Protein AF-A0AAE0SRL9-F1 (afdb_monomer)

Mean predicted aligned error: 12.97 Å

Structure (mmCIF, N/CA/C/O backbone):
data_AF-A0AAE0SRL9-F1
#
_entry.id   AF-A0AAE0SRL9-F1
#
loop_
_atom_site.group_PDB
_atom_site.id
_atom_site.type_symbol
_atom_site.label_atom_id
_atom_site.label_alt_id
_atom_site.label_comp_id
_atom_site.label_asym_id
_atom_site.label_entity_id
_atom_site.label_seq_id
_atom_site.pdbx_PDB_ins_code
_atom_site.Cartn_x
_atom_site.Cartn_y
_atom_site.Cartn_z
_atom_site.occupancy
_atom_site.B_iso_or_equiv
_atom_site.auth_seq_id
_atom_site.auth_comp_id
_atom_site.auth_asym_id
_atom_site.auth_atom_id
_atom_site.pdbx_PDB_model_num
ATOM 1 N N . MET A 1 1 ? 22.068 13.680 -29.296 1.00 63.91 1 MET A N 1
ATOM 2 C CA . MET A 1 1 ? 21.101 14.557 -29.984 1.00 63.91 1 MET A CA 1
ATOM 3 C C . MET A 1 1 ? 19.740 13.889 -30.129 1.00 63.91 1 MET A C 1
ATOM 5 O O . MET A 1 1 ? 18.911 14.171 -29.287 1.00 63.91 1 MET A O 1
ATOM 9 N N . ALA A 1 2 ? 19.499 12.943 -31.051 1.00 69.69 2 ALA A N 1
ATOM 10 C CA . ALA A 1 2 ? 18.163 12.321 -31.194 1.00 69.69 2 ALA A CA 1
ATOM 11 C C . ALA A 1 2 ? 17.616 11.704 -29.886 1.00 69.69 2 ALA A C 1
ATOM 13 O O . ALA A 1 2 ? 16.483 11.972 -29.501 1.00 69.69 2 ALA A O 1
ATOM 14 N N . LEU A 1 3 ? 18.459 10.968 -29.152 1.00 68.00 3 LEU A N 1
ATOM 15 C CA . LEU A 1 3 ? 18.113 10.369 -27.857 1.00 68.00 3 LEU A CA 1
ATOM 16 C C . LEU A 1 3 ? 17.973 11.397 -26.712 1.00 68.00 3 LEU A C 1
ATOM 18 O O . LEU A 1 3 ? 17.247 11.160 -25.754 1.00 68.00 3 LEU A O 1
ATOM 22 N N . GLU A 1 4 ? 18.662 12.538 -26.799 1.00 68.19 4 GLU A N 1
ATOM 23 C CA . GLU A 1 4 ? 18.555 13.641 -25.822 1.00 68.19 4 GLU A CA 1
ATOM 24 C C . GLU A 1 4 ? 17.291 14.480 -26.069 1.00 68.19 4 GLU A C 1
ATOM 26 O O . GLU A 1 4 ? 16.750 15.078 -25.148 1.00 68.19 4 GLU A O 1
ATOM 31 N N . GLU A 1 5 ? 16.804 14.484 -27.310 1.00 74.25 5 GLU A N 1
ATOM 32 C CA . GLU A 1 5 ? 15.577 15.151 -27.748 1.00 74.25 5 GLU A CA 1
ATOM 33 C C . GLU A 1 5 ? 14.356 14.211 -27.746 1.00 74.25 5 GLU A C 1
ATOM 35 O O . GLU A 1 5 ? 13.300 14.582 -28.252 1.00 74.25 5 GLU A O 1
ATOM 40 N N . ASN A 1 6 ? 14.487 12.993 -27.201 1.00 70.81 6 ASN A N 1
ATOM 41 C CA . ASN A 1 6 ? 13.431 11.970 -27.143 1.00 70.81 6 ASN A CA 1
ATOM 42 C C . ASN A 1 6 ? 12.820 11.598 -28.512 1.00 70.81 6 ASN A C 1
ATOM 44 O O . ASN A 1 6 ? 11.657 11.204 -28.601 1.00 70.81 6 ASN A O 1
ATOM 48 N N . LYS A 1 7 ? 13.598 11.700 -29.594 1.00 79.81 7 LYS A N 1
ATOM 49 C CA . LYS A 1 7 ? 13.179 11.338 -30.957 1.00 79.81 7 LYS A CA 1
ATOM 50 C C . LYS A 1 7 ? 13.365 9.838 -31.204 1.00 79.81 7 LYS A C 1
ATOM 52 O O . LYS A 1 7 ? 14.226 9.442 -31.987 1.00 79.81 7 LYS A O 1
ATOM 57 N N . TYR A 1 8 ? 12.578 9.007 -30.517 1.00 78.06 8 TYR A N 1
ATOM 58 C CA . TYR A 1 8 ? 12.742 7.544 -30.537 1.00 78.06 8 TYR A CA 1
ATOM 59 C C . TYR A 1 8 ? 12.572 6.925 -31.928 1.00 78.06 8 TYR A C 1
ATOM 61 O O . TYR A 1 8 ? 13.343 6.049 -32.278 1.00 78.06 8 TYR A O 1
ATOM 69 N N . GLU A 1 9 ? 11.686 7.457 -32.769 1.00 81.69 9 GLU A N 1
ATOM 70 C CA . GLU A 1 9 ? 11.513 7.000 -34.161 1.00 81.69 9 GLU A CA 1
ATOM 71 C C . GLU A 1 9 ? 12.799 7.163 -34.989 1.00 81.69 9 GLU A C 1
ATOM 73 O O . GLU A 1 9 ? 13.172 6.305 -35.786 1.00 81.69 9 GLU A O 1
ATOM 78 N N . VAL A 1 10 ? 13.525 8.263 -34.767 1.00 81.75 10 VAL A N 1
ATOM 79 C CA . VAL A 1 10 ? 14.828 8.500 -35.403 1.00 81.75 10 VAL A CA 1
ATOM 80 C C . VAL A 1 10 ? 15.876 7.556 -34.818 1.00 81.75 10 VAL A C 1
ATOM 82 O O . VAL A 1 10 ? 16.735 7.058 -35.539 1.00 81.75 10 VAL A O 1
ATOM 85 N N . CYS A 1 11 ? 15.810 7.288 -33.513 1.00 77.25 11 CYS A N 1
ATOM 86 C CA . CYS A 1 11 ? 16.673 6.307 -32.870 1.00 77.25 11 CYS A CA 1
ATOM 87 C C . CYS A 1 11 ? 16.430 4.883 -33.397 1.00 77.25 11 CYS A C 1
ATOM 89 O O . CYS A 1 11 ? 17.405 4.156 -33.560 1.00 77.25 11 CYS A O 1
ATOM 91 N N . ASP A 1 12 ? 15.187 4.499 -33.688 1.00 78.12 12 ASP A N 1
ATOM 92 C CA . ASP A 1 12 ? 14.836 3.183 -34.232 1.00 78.12 12 ASP A CA 1
ATOM 93 C C . ASP A 1 12 ? 15.463 2.997 -35.617 1.00 78.12 12 ASP A C 1
ATOM 95 O O . ASP A 1 12 ? 16.131 1.993 -35.863 1.00 78.12 12 ASP A O 1
ATOM 99 N N . LEU A 1 13 ? 15.331 4.005 -36.488 1.00 81.94 13 LEU A N 1
ATOM 100 C CA . LEU A 1 13 ? 15.967 4.013 -37.808 1.00 81.94 13 LEU A CA 1
ATOM 101 C C . LEU A 1 13 ? 17.492 3.884 -37.700 1.00 81.94 13 LEU A C 1
ATOM 103 O O . LEU A 1 13 ? 18.099 3.079 -38.396 1.00 81.94 13 LEU A O 1
ATOM 107 N N . LEU A 1 14 ? 18.121 4.627 -36.786 1.00 80.56 14 LEU A N 1
ATOM 108 C CA . LEU A 1 14 ? 19.568 4.541 -36.573 1.00 80.56 14 LEU A CA 1
ATOM 109 C C . LEU A 1 14 ? 19.999 3.141 -36.102 1.00 80.56 14 LEU A C 1
ATOM 111 O O . LEU A 1 14 ? 21.001 2.618 -36.583 1.00 80.56 14 LEU A O 1
ATOM 115 N N . VAL A 1 15 ? 19.247 2.515 -35.192 1.00 78.88 15 VAL A N 1
ATOM 116 C CA . VAL A 1 15 ? 19.540 1.152 -34.715 1.00 78.88 15 VAL A CA 1
ATOM 117 C C . VAL A 1 15 ? 19.386 0.123 -35.837 1.00 78.88 15 VAL A C 1
ATOM 119 O O . VAL A 1 15 ? 20.216 -0.779 -35.937 1.00 78.88 15 VAL A O 1
ATOM 122 N N . GLN A 1 16 ? 18.375 0.263 -36.701 1.00 81.06 16 GLN A N 1
ATOM 123 C CA . GLN A 1 16 ? 18.181 -0.604 -37.873 1.00 81.06 16 GLN A CA 1
ATOM 124 C C . GLN A 1 16 ? 19.352 -0.524 -38.859 1.00 81.06 16 GLN A C 1
ATOM 126 O O . GLN A 1 16 ? 19.765 -1.544 -39.403 1.00 81.06 16 GLN A O 1
ATOM 131 N N . GLU A 1 17 ? 19.946 0.660 -39.008 1.00 85.94 17 GLU A N 1
ATOM 132 C CA . GLU A 1 17 ? 21.166 0.890 -39.794 1.00 85.94 17 GLU A CA 1
ATOM 133 C C . GLU A 1 17 ? 22.455 0.431 -39.071 1.00 85.94 17 GLU A C 1
ATOM 135 O O . GLU A 1 17 ? 23.569 0.676 -39.535 1.00 85.94 17 GLU A O 1
ATOM 140 N N . GLY A 1 18 ? 22.336 -0.236 -37.916 1.00 76.38 18 GLY A N 1
ATOM 141 C CA . GLY A 1 18 ? 23.462 -0.784 -37.155 1.00 76.38 18 GLY A CA 1
ATOM 142 C C . GLY A 1 18 ? 24.196 0.230 -36.271 1.00 76.38 18 GLY A C 1
ATOM 143 O O . GLY A 1 18 ? 25.287 -0.061 -35.775 1.00 76.38 18 GLY A O 1
ATOM 144 N N . VAL A 1 19 ? 23.629 1.420 -36.046 1.00 75.88 19 VAL A N 1
ATOM 145 C CA . VAL A 1 19 ? 24.233 2.439 -35.178 1.00 75.88 19 VAL A CA 1
ATOM 146 C C . VAL A 1 19 ? 24.087 2.043 -33.709 1.00 75.88 19 VAL A C 1
ATOM 148 O O . VAL A 1 19 ? 22.984 1.863 -33.192 1.00 75.88 19 VAL A O 1
ATOM 151 N N . VAL A 1 20 ? 25.213 1.990 -32.993 1.00 73.31 20 VAL A N 1
ATOM 152 C CA . VAL A 1 20 ? 25.225 1.800 -31.537 1.00 73.31 20 VAL A CA 1
ATOM 153 C C . VAL A 1 20 ? 24.890 3.121 -30.849 1.00 73.31 20 VAL A C 1
ATOM 155 O O . VAL A 1 20 ? 25.669 4.077 -30.874 1.00 73.31 20 VAL A O 1
ATOM 158 N N . LEU A 1 21 ? 23.727 3.175 -30.205 1.00 68.94 21 LEU A N 1
ATOM 159 C CA . LEU A 1 21 ? 23.309 4.335 -29.427 1.00 68.94 21 LEU A CA 1
ATOM 160 C C . LEU A 1 21 ? 23.987 4.344 -28.052 1.00 68.94 21 LEU A C 1
ATOM 162 O O . LEU A 1 21 ? 24.058 3.329 -27.364 1.00 68.94 21 LEU A O 1
ATOM 166 N N . THR A 1 22 ? 24.462 5.515 -27.632 1.00 69.06 22 THR A N 1
ATOM 167 C CA . THR A 1 22 ? 25.044 5.747 -26.302 1.00 69.06 22 THR A CA 1
ATOM 168 C C . THR A 1 22 ? 24.595 7.107 -25.770 1.00 69.06 22 THR A C 1
ATOM 170 O O . THR A 1 22 ? 24.249 8.007 -26.539 1.00 69.06 22 THR A O 1
ATOM 173 N N . MET A 1 23 ? 24.599 7.272 -24.448 1.00 64.44 23 MET A N 1
ATOM 174 C CA . MET A 1 23 ? 24.468 8.579 -23.802 1.00 64.44 23 MET A CA 1
ATOM 175 C C . MET A 1 23 ? 25.822 9.027 -23.259 1.00 64.44 23 MET A C 1
ATOM 177 O O . MET A 1 23 ? 26.637 8.197 -22.860 1.00 64.44 23 MET A O 1
ATOM 181 N N . LYS A 1 24 ? 26.045 10.345 -23.171 1.00 56.91 24 LYS A N 1
ATOM 182 C CA . LYS A 1 24 ? 27.153 10.926 -22.395 1.00 56.91 24 LYS A CA 1
ATOM 183 C C . LYS A 1 24 ? 26.891 10.755 -20.889 1.00 56.91 24 LYS A C 1
ATOM 185 O O . LYS A 1 24 ? 26.675 11.720 -20.169 1.00 56.91 24 LYS A O 1
ATOM 190 N N . HIS A 1 25 ? 26.875 9.518 -20.413 1.00 53.47 25 HIS A N 1
ATOM 191 C CA . HIS A 1 25 ? 27.097 9.188 -19.010 1.00 53.47 25 HIS A CA 1
ATOM 192 C C . HIS A 1 25 ? 28.573 8.765 -18.875 1.00 53.47 25 HIS A C 1
ATOM 194 O O . HIS A 1 25 ? 29.132 8.249 -19.847 1.00 53.47 25 HIS A O 1
ATOM 200 N N . PRO A 1 26 ? 29.252 8.957 -17.726 1.00 46.59 26 PRO A N 1
ATOM 201 C CA . PRO A 1 26 ? 30.619 8.455 -17.530 1.00 46.59 26 PRO A CA 1
ATOM 202 C C . PRO A 1 26 ? 30.775 6.951 -17.832 1.00 46.59 26 PRO A C 1
ATOM 204 O O . PRO A 1 26 ? 31.867 6.496 -18.170 1.00 46.59 26 PRO A O 1
ATOM 207 N N . CYS A 1 27 ? 29.678 6.191 -17.799 1.00 43.31 27 CYS A N 1
ATOM 208 C CA . CYS A 1 27 ? 29.607 4.820 -18.292 1.00 43.31 27 CYS A CA 1
ATOM 209 C C . CYS A 1 27 ? 29.294 4.830 -19.801 1.00 43.31 27 CYS A C 1
ATOM 211 O O . CYS A 1 27 ? 28.170 5.126 -20.199 1.00 43.31 27 CYS A O 1
ATOM 213 N N . LYS A 1 28 ? 30.274 4.483 -20.650 1.00 54.12 28 LYS A N 1
ATOM 214 C CA . LYS A 1 28 ? 30.139 4.415 -22.126 1.00 54.12 28 LYS A CA 1
ATOM 215 C C . LYS A 1 28 ? 29.092 3.399 -22.626 1.00 54.12 28 LYS A C 1
ATOM 217 O O . LYS A 1 28 ? 28.775 3.382 -23.810 1.00 54.12 28 LYS A O 1
ATOM 222 N N . THR A 1 29 ? 28.552 2.579 -21.729 1.00 61.56 29 THR A N 1
ATOM 223 C CA . THR A 1 29 ? 27.505 1.581 -21.962 1.00 61.56 29 THR A CA 1
ATOM 224 C C . THR A 1 29 ? 26.559 1.592 -20.769 1.00 61.56 29 THR A C 1
ATOM 226 O O . THR A 1 29 ? 27.014 1.439 -19.637 1.00 61.56 29 THR A O 1
ATOM 229 N N . VAL A 1 30 ? 25.263 1.779 -21.025 1.00 65.88 30 VAL A N 1
ATOM 230 C CA . VAL A 1 30 ? 24.208 1.642 -20.014 1.00 65.88 30 VAL A CA 1
ATOM 231 C C . VAL A 1 30 ? 23.849 0.166 -19.914 1.00 65.88 30 VAL A C 1
ATOM 233 O O . VAL A 1 30 ? 23.434 -0.432 -20.904 1.00 65.88 30 VAL A O 1
ATOM 236 N N . THR A 1 31 ? 24.026 -0.421 -18.736 1.00 67.19 31 THR A N 1
ATOM 237 C CA . THR A 1 31 ? 23.671 -1.814 -18.456 1.00 67.19 31 THR A CA 1
ATOM 238 C C . THR A 1 31 ? 22.562 -1.894 -17.416 1.00 67.19 31 THR A C 1
ATOM 240 O O . THR A 1 31 ? 22.249 -0.919 -16.729 1.00 67.19 31 THR A O 1
ATOM 243 N N . MET A 1 32 ? 21.984 -3.083 -17.245 1.00 63.22 32 MET A N 1
ATOM 244 C CA . MET A 1 32 ? 20.961 -3.310 -16.223 1.00 63.22 32 MET A CA 1
ATOM 245 C C . MET A 1 32 ? 21.399 -2.971 -14.799 1.00 63.22 32 MET A C 1
ATOM 247 O O . MET A 1 32 ? 20.572 -2.566 -13.988 1.00 63.22 32 MET A O 1
ATOM 251 N N . LYS A 1 33 ? 22.695 -3.094 -14.498 1.00 67.06 33 LYS A N 1
ATOM 252 C CA . LYS A 1 33 ? 23.262 -2.756 -13.185 1.00 67.06 33 LYS A CA 1
ATOM 253 C C . LYS A 1 33 ? 23.260 -1.252 -12.912 1.00 67.06 33 LYS A C 1
ATOM 255 O O . LYS A 1 33 ? 23.282 -0.842 -11.758 1.00 67.06 33 LYS A O 1
ATOM 260 N N . ASP A 1 34 ? 23.215 -0.437 -13.963 1.00 71.19 34 ASP A N 1
ATOM 261 C CA . ASP A 1 34 ? 23.219 1.021 -13.854 1.00 71.19 34 ASP A CA 1
ATOM 262 C C . ASP A 1 34 ? 21.804 1.580 -13.661 1.00 71.19 34 ASP A C 1
ATOM 264 O O . ASP A 1 34 ? 21.639 2.683 -13.139 1.00 71.19 34 ASP A O 1
ATOM 268 N N . LEU A 1 35 ? 20.770 0.816 -14.039 1.00 68.00 35 LEU A N 1
ATOM 269 C CA . LEU A 1 35 ? 19.370 1.242 -13.992 1.00 68.00 35 LEU A CA 1
ATOM 270 C C . LEU A 1 35 ? 18.955 1.813 -12.620 1.00 68.00 35 LEU A C 1
ATOM 272 O O . LEU A 1 35 ? 18.369 2.896 -12.613 1.00 68.00 35 LEU A O 1
ATOM 276 N N . PRO A 1 36 ? 19.317 1.205 -11.468 1.00 65.06 36 PRO A N 1
ATOM 277 C CA . PRO A 1 36 ? 18.999 1.754 -10.149 1.00 65.06 36 PRO A CA 1
ATOM 278 C C . PRO A 1 36 ? 19.647 3.120 -9.846 1.00 65.06 36 PRO A C 1
ATOM 280 O O . PRO A 1 36 ? 19.190 3.833 -8.955 1.00 65.06 36 PRO A O 1
ATOM 283 N N . TYR A 1 37 ? 20.709 3.505 -10.556 1.00 68.19 37 TYR A N 1
ATOM 284 C CA . TYR A 1 37 ? 21.374 4.805 -10.403 1.00 68.19 37 TYR A CA 1
ATOM 285 C C . TYR A 1 37 ? 20.822 5.842 -11.387 1.00 68.19 37 TYR A C 1
ATOM 287 O O . TYR A 1 37 ? 20.636 7.007 -11.029 1.00 68.19 37 TYR A O 1
ATOM 295 N N . LEU A 1 38 ? 20.489 5.413 -12.606 1.00 66.12 38 LEU A N 1
ATOM 296 C CA . LEU A 1 38 ? 19.989 6.273 -13.687 1.00 66.12 38 LEU A CA 1
ATOM 297 C C . LEU A 1 38 ? 18.599 6.849 -13.384 1.00 66.12 38 LEU A C 1
ATOM 299 O O . LEU A 1 38 ? 18.280 7.975 -13.760 1.00 66.12 38 LEU A O 1
ATOM 303 N N . ILE A 1 39 ? 17.792 6.113 -12.624 1.00 67.19 39 ILE A N 1
ATOM 304 C CA . ILE A 1 39 ? 16.458 6.530 -12.172 1.00 67.19 39 ILE A CA 1
ATOM 305 C C . ILE A 1 39 ? 16.447 7.724 -11.200 1.00 67.19 39 ILE A C 1
ATOM 307 O O . ILE A 1 39 ? 15.397 8.327 -10.946 1.00 67.19 39 ILE A O 1
ATOM 311 N N . SER A 1 40 ? 17.611 8.121 -10.679 1.00 64.75 40 SER A N 1
ATOM 312 C CA . SER A 1 40 ? 17.754 9.372 -9.928 1.00 64.75 40 SER A CA 1
ATOM 313 C C . SER A 1 40 ? 17.624 10.620 -10.821 1.00 64.75 40 SER A C 1
ATOM 315 O O . SER A 1 40 ? 17.286 11.687 -10.307 1.00 64.75 40 SER A O 1
ATOM 317 N N . GLY A 1 41 ? 17.752 10.481 -12.148 1.00 67.62 41 GLY A N 1
ATOM 318 C CA . GLY A 1 41 ? 17.614 11.559 -13.137 1.00 67.62 41 GLY A CA 1
ATOM 319 C C . GLY A 1 41 ? 16.173 12.001 -13.450 1.00 67.62 41 GLY A C 1
ATOM 320 O O . GLY A 1 41 ? 15.207 11.568 -12.815 1.00 67.62 41 GLY A O 1
ATOM 321 N N . SER A 1 42 ? 16.018 12.901 -14.428 1.00 72.69 42 SER A N 1
ATOM 322 C CA . SER A 1 42 ? 14.706 13.340 -14.936 1.00 72.69 42 SER A CA 1
ATOM 323 C C . SER A 1 42 ? 13.966 12.201 -15.651 1.00 72.69 42 SER A C 1
ATOM 325 O O . SER A 1 42 ? 14.589 11.250 -16.117 1.00 72.69 42 SER A O 1
ATOM 327 N N . LEU A 1 43 ? 12.636 12.289 -15.779 1.00 70.38 43 LEU A N 1
ATOM 328 C CA . LEU A 1 43 ? 11.837 11.272 -16.482 1.00 70.38 43 LEU A CA 1
ATOM 329 C C . LEU A 1 43 ? 12.356 11.012 -17.907 1.00 70.38 43 LEU A C 1
ATOM 331 O O . LEU A 1 43 ? 12.449 9.860 -18.321 1.00 70.38 43 LEU A O 1
ATOM 335 N N . ASP A 1 44 ? 12.741 12.063 -18.627 1.00 72.62 44 ASP A N 1
ATOM 336 C CA . ASP A 1 44 ? 13.280 11.950 -19.986 1.00 72.62 44 ASP A CA 1
ATOM 337 C C . ASP A 1 44 ? 14.629 11.226 -20.007 1.00 72.62 44 ASP A C 1
ATOM 339 O O . ASP A 1 44 ? 14.853 10.345 -20.833 1.00 72.62 44 ASP A O 1
ATOM 343 N N . TYR A 1 45 ? 15.483 11.494 -19.017 1.00 74.75 45 TYR A N 1
ATOM 344 C CA . TYR A 1 45 ? 16.730 10.759 -18.834 1.00 74.75 45 TYR A CA 1
ATOM 345 C C . TYR A 1 45 ? 16.483 9.260 -18.600 1.00 74.75 45 TYR A C 1
ATOM 347 O O . TYR A 1 45 ? 17.183 8.410 -19.160 1.00 74.75 45 TYR A O 1
ATOM 355 N N . VAL A 1 46 ? 15.455 8.918 -17.815 1.00 73.19 46 VAL A N 1
ATOM 356 C CA . VAL A 1 46 ? 15.091 7.516 -17.587 1.00 73.19 46 VAL A CA 1
ATOM 357 C C . VAL A 1 46 ? 14.517 6.873 -18.843 1.00 73.19 46 VAL A C 1
ATOM 359 O O . VAL A 1 46 ? 14.913 5.756 -19.163 1.00 73.19 46 VAL A O 1
ATOM 362 N N . LYS A 1 47 ? 13.650 7.560 -19.595 1.00 75.38 47 LYS A N 1
ATOM 363 C CA . LYS A 1 47 ? 13.128 7.040 -20.870 1.00 75.38 47 LYS A CA 1
ATOM 364 C C . LYS A 1 4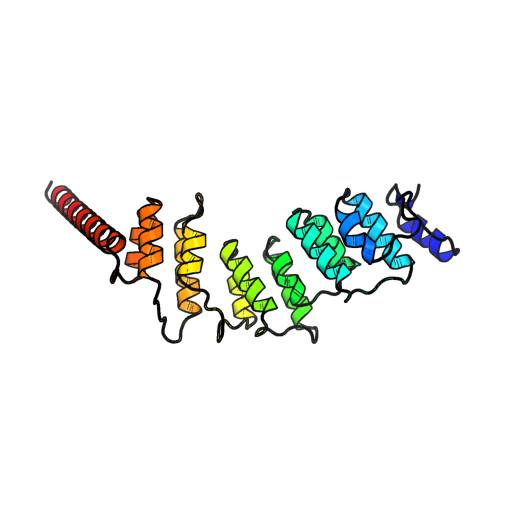7 ? 14.248 6.724 -21.8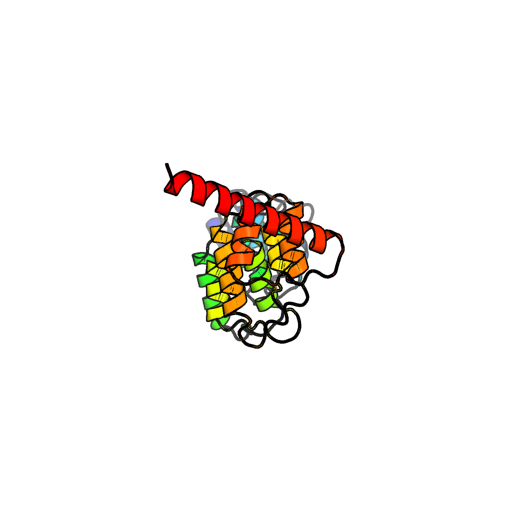51 1.00 75.38 47 LYS A C 1
ATOM 366 O O . LYS A 1 47 ? 14.265 5.634 -22.417 1.00 75.38 47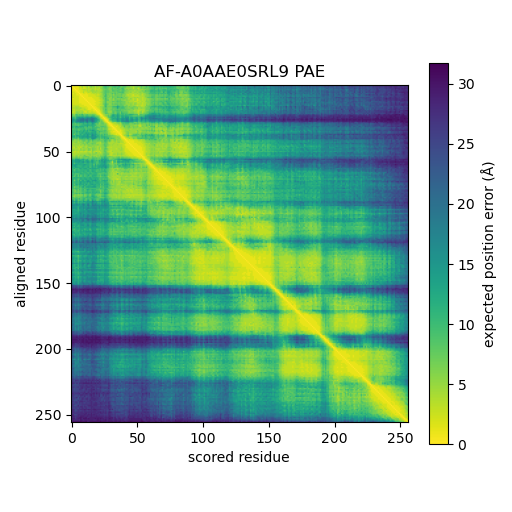 LYS A O 1
ATOM 371 N N . SER A 1 48 ? 15.214 7.623 -21.992 1.00 75.38 48 SER A N 1
ATOM 372 C CA . SER A 1 48 ? 16.370 7.408 -22.861 1.00 75.38 48 SER A CA 1
ATOM 373 C C . SER A 1 48 ? 17.261 6.260 -22.379 1.00 75.38 48 SER A C 1
ATOM 375 O O . SER A 1 48 ? 17.704 5.448 -23.187 1.00 75.38 48 SER A O 1
ATOM 377 N N . SER A 1 49 ? 17.449 6.116 -21.065 1.00 75.31 49 SER A N 1
ATOM 378 C CA . SER A 1 49 ? 18.186 4.987 -20.476 1.00 75.31 49 SER A CA 1
ATOM 379 C C . SER A 1 49 ? 17.480 3.644 -20.700 1.00 75.31 49 SER A C 1
ATOM 381 O O . SER A 1 49 ? 18.108 2.660 -21.083 1.00 75.31 49 SER A O 1
ATOM 383 N N . VAL A 1 50 ? 16.160 3.606 -20.507 1.00 73.88 50 VAL A N 1
ATOM 384 C CA . VAL A 1 50 ? 15.309 2.435 -20.761 1.00 73.88 50 VAL A CA 1
ATOM 385 C C . VAL A 1 50 ? 15.344 2.038 -22.234 1.00 73.88 50 VAL A C 1
ATOM 387 O O . VAL A 1 50 ? 15.476 0.858 -22.557 1.00 73.88 50 VAL A O 1
ATOM 390 N N . TYR A 1 51 ? 15.262 3.021 -23.128 1.00 75.75 51 TYR A N 1
ATOM 391 C CA . TYR A 1 51 ? 15.343 2.802 -24.565 1.00 75.75 51 TYR A CA 1
ATOM 392 C C . TYR A 1 51 ? 16.686 2.163 -24.959 1.00 75.75 51 TYR A C 1
ATOM 394 O O . TYR A 1 51 ? 16.709 1.156 -25.663 1.00 75.75 51 TYR A O 1
ATOM 402 N N . LEU A 1 52 ? 17.805 2.666 -24.424 1.00 75.19 52 LEU A N 1
ATOM 403 C CA . LEU A 1 52 ? 19.128 2.076 -24.656 1.00 75.19 52 LEU A CA 1
ATOM 404 C C . LEU A 1 52 ? 19.231 0.619 -24.188 1.00 75.19 52 LEU A C 1
ATOM 406 O O . LEU A 1 52 ? 19.805 -0.212 -24.894 1.00 75.19 52 LEU A O 1
ATOM 410 N N . LEU A 1 53 ? 18.662 0.292 -23.023 1.00 73.38 53 LEU A N 1
ATOM 411 C CA . LEU A 1 53 ? 18.669 -1.079 -22.508 1.00 73.38 53 LEU A CA 1
ATOM 412 C C . LEU A 1 53 ? 17.969 -2.041 -23.467 1.00 73.38 53 LEU A C 1
ATOM 414 O O . LEU A 1 53 ? 18.524 -3.101 -23.760 1.00 73.38 53 LEU A O 1
ATOM 418 N N . LYS A 1 54 ? 16.817 -1.640 -24.020 1.00 73.69 54 LYS A N 1
ATOM 419 C CA . LYS A 1 54 ? 16.083 -2.434 -25.015 1.00 73.69 54 LYS A CA 1
ATOM 420 C C . LYS A 1 54 ? 16.902 -2.701 -26.273 1.00 73.69 54 LYS A C 1
ATOM 422 O O . LYS A 1 54 ? 16.924 -3.831 -26.746 1.00 73.69 54 LYS A O 1
ATOM 427 N N . CYS A 1 55 ? 17.594 -1.688 -26.793 1.00 72.06 55 CYS A N 1
ATOM 428 C CA . CYS A 1 55 ? 18.389 -1.826 -28.015 1.00 72.06 55 CYS A CA 1
ATOM 429 C C . CYS A 1 55 ? 19.660 -2.671 -27.823 1.00 72.06 55 CYS A C 1
ATOM 431 O O . CYS A 1 55 ? 20.209 -3.185 -28.792 1.00 72.06 55 CYS A O 1
ATOM 433 N N . SER A 1 56 ? 20.157 -2.803 -26.590 1.00 70.31 56 SER A N 1
ATOM 434 C CA . SER A 1 56 ? 21.476 -3.391 -26.313 1.00 70.31 56 SER A CA 1
ATOM 435 C C . SER A 1 56 ? 21.504 -4.916 -26.127 1.00 70.31 56 SER A C 1
ATOM 437 O O . SER A 1 56 ? 22.581 -5.458 -25.890 1.00 70.31 56 SER A O 1
ATOM 439 N N . ASN A 1 57 ? 20.361 -5.619 -26.162 1.00 63.22 57 ASN A N 1
ATOM 440 C CA . ASN A 1 57 ? 20.228 -7.049 -25.808 1.00 63.22 57 ASN A CA 1
ATOM 441 C C . ASN A 1 57 ? 20.796 -7.448 -24.423 1.00 63.22 57 ASN A C 1
ATOM 443 O O . ASN A 1 57 ? 20.796 -8.624 -24.073 1.00 63.22 57 ASN A O 1
ATOM 447 N N . SER A 1 58 ? 21.238 -6.492 -23.597 1.00 63.59 58 SER A N 1
ATOM 448 C CA . SER A 1 58 ? 21.728 -6.714 -22.225 1.00 63.59 58 SER A CA 1
ATOM 449 C C . SER A 1 58 ? 20.595 -6.758 -21.186 1.00 63.59 58 SER A C 1
ATOM 451 O O . SER A 1 58 ? 20.812 -6.639 -19.978 1.00 63.59 58 SER A O 1
ATOM 453 N N . TRP A 1 59 ? 19.366 -6.899 -21.681 1.00 63.28 59 TRP A N 1
ATOM 454 C CA . TRP A 1 59 ? 18.122 -6.789 -20.945 1.00 63.28 59 TRP A CA 1
ATOM 455 C C . TRP A 1 59 ? 17.704 -8.137 -20.346 1.00 63.28 59 TRP A C 1
ATOM 457 O O . TRP A 1 59 ? 17.378 -9.070 -21.078 1.00 63.28 59 TRP A O 1
ATOM 467 N N . ASP A 1 60 ? 17.653 -8.215 -19.012 1.00 69.00 60 ASP A N 1
ATOM 468 C CA . ASP A 1 60 ? 16.980 -9.303 -18.295 1.00 69.00 60 ASP A CA 1
ATOM 469 C C . ASP A 1 60 ? 15.840 -8.744 -17.419 1.00 69.00 60 ASP A C 1
ATOM 471 O O . ASP A 1 60 ? 16.101 -8.184 -16.342 1.00 69.00 60 ASP A O 1
ATOM 475 N N . PRO A 1 61 ? 14.572 -8.928 -17.838 1.00 60.91 61 PRO A N 1
ATOM 476 C CA . PRO A 1 61 ? 13.398 -8.415 -17.141 1.00 60.91 61 PRO A CA 1
ATOM 477 C C . PRO A 1 61 ? 13.113 -9.053 -15.793 1.00 60.91 61 PRO A C 1
ATOM 479 O O . PRO A 1 61 ? 12.266 -8.540 -15.057 1.00 60.91 61 PRO A O 1
ATOM 482 N N . LYS A 1 62 ? 13.771 -10.169 -15.480 1.00 65.19 62 LYS A N 1
ATOM 483 C CA . LYS A 1 62 ? 13.588 -10.900 -14.227 1.00 65.19 62 LYS A CA 1
ATOM 484 C C . LYS A 1 62 ? 14.720 -10.650 -13.233 1.00 65.19 62 LYS A C 1
ATOM 486 O O . LYS A 1 62 ? 14.582 -11.062 -12.082 1.00 65.19 62 LYS A O 1
ATOM 491 N N . SER A 1 63 ? 15.778 -9.951 -13.649 1.00 70.12 63 SER A N 1
ATOM 492 C CA . SER A 1 63 ? 16.950 -9.683 -12.815 1.00 70.12 63 SER A CA 1
ATOM 493 C C . SER A 1 63 ? 16.622 -8.889 -11.546 1.00 70.12 63 SER A C 1
ATOM 495 O O . SER A 1 63 ? 15.717 -8.048 -11.516 1.00 70.12 63 SER A O 1
ATOM 497 N N . ASP A 1 64 ? 17.408 -9.120 -10.495 1.00 70.00 64 ASP A N 1
ATOM 498 C CA . ASP A 1 64 ? 17.274 -8.404 -9.221 1.00 70.00 64 ASP A CA 1
ATOM 499 C C . ASP A 1 64 ? 17.524 -6.897 -9.378 1.00 70.00 64 ASP A C 1
ATOM 501 O O . ASP A 1 64 ? 16.839 -6.096 -8.748 1.00 70.00 64 ASP A O 1
ATOM 505 N N . ASN A 1 65 ? 18.383 -6.491 -10.322 1.00 71.75 65 ASN A N 1
ATOM 506 C CA . ASN A 1 65 ? 18.617 -5.078 -10.650 1.00 71.75 65 ASN A CA 1
ATOM 507 C C . ASN A 1 65 ? 17.344 -4.370 -11.141 1.00 71.75 65 ASN A C 1
ATOM 509 O O . ASN A 1 65 ? 17.135 -3.192 -10.860 1.00 71.75 65 ASN A O 1
ATOM 513 N N . ALA A 1 66 ? 16.478 -5.081 -11.873 1.00 67.75 66 ALA A N 1
ATOM 514 C CA . ALA A 1 66 ? 15.195 -4.542 -12.313 1.00 67.75 66 ALA A CA 1
ATOM 515 C C . ALA A 1 66 ? 14.267 -4.284 -11.110 1.00 67.75 66 ALA A C 1
ATOM 517 O O . ALA A 1 66 ? 13.556 -3.283 -11.073 1.00 67.75 66 ALA A O 1
ATOM 518 N N . SER A 1 67 ? 14.313 -5.164 -10.105 1.00 70.75 67 SER A N 1
ATOM 519 C CA . SER A 1 67 ? 13.515 -5.033 -8.876 1.00 70.75 67 SER A CA 1
ATOM 520 C C . SER A 1 67 ? 14.036 -3.904 -7.989 1.00 70.75 67 SER A C 1
ATOM 522 O O . SER A 1 67 ? 13.255 -3.066 -7.549 1.00 70.75 67 SER A O 1
ATOM 524 N N . GLU A 1 68 ? 15.358 -3.826 -7.808 1.00 76.81 68 GLU A N 1
ATOM 525 C CA . GLU A 1 68 ? 16.024 -2.751 -7.066 1.00 76.81 68 GLU A CA 1
ATOM 526 C C . GLU A 1 68 ? 15.761 -1.382 -7.704 1.00 76.81 68 GLU A C 1
ATOM 528 O O . GLU A 1 68 ? 15.526 -0.393 -7.007 1.00 76.81 68 GLU A O 1
ATOM 533 N N . ALA A 1 69 ? 15.760 -1.315 -9.040 1.00 73.50 69 ALA A N 1
ATOM 534 C CA . ALA A 1 69 ? 15.381 -0.102 -9.742 1.00 73.50 69 ALA A CA 1
ATOM 535 C C . ALA A 1 69 ? 13.948 0.299 -9.371 1.00 73.50 69 ALA A C 1
ATOM 537 O O . ALA A 1 69 ? 13.746 1.415 -8.903 1.00 73.50 69 ALA A O 1
ATOM 538 N N . LEU A 1 70 ? 12.969 -0.606 -9.499 1.00 74.56 70 LEU A N 1
ATOM 539 C CA . LEU A 1 70 ? 11.577 -0.317 -9.138 1.00 74.56 70 LEU A CA 1
ATOM 540 C C . LEU A 1 70 ? 11.439 0.188 -7.691 1.00 74.56 70 LEU A C 1
ATOM 542 O O . LEU A 1 70 ? 10.756 1.184 -7.458 1.00 74.56 70 LEU A O 1
ATOM 546 N N . GLU A 1 71 ? 12.123 -0.455 -6.744 1.00 74.25 71 GLU A N 1
ATOM 547 C CA . GLU A 1 71 ? 12.134 -0.064 -5.333 1.00 74.25 71 GLU A CA 1
ATOM 548 C C . GLU A 1 71 ? 12.697 1.346 -5.128 1.00 74.25 71 GLU A C 1
ATOM 550 O O . GLU A 1 71 ? 12.074 2.178 -4.472 1.00 74.25 71 GLU A O 1
ATOM 555 N N . LYS A 1 72 ? 13.845 1.668 -5.730 1.00 74.44 72 LYS A N 1
ATOM 556 C CA . LYS A 1 72 ? 14.437 3.008 -5.612 1.00 74.44 72 LYS A CA 1
ATOM 557 C C . LYS A 1 72 ? 13.545 4.091 -6.214 1.00 74.44 72 LYS A C 1
ATOM 559 O O . LYS A 1 72 ? 13.427 5.171 -5.633 1.00 74.44 72 LYS A O 1
ATOM 564 N N . VAL A 1 73 ? 12.899 3.822 -7.351 1.00 74.00 73 VAL A N 1
ATOM 565 C CA . VAL A 1 73 ? 11.954 4.771 -7.964 1.00 74.00 73 VAL A CA 1
ATOM 566 C C . VAL A 1 73 ? 10.732 4.979 -7.074 1.00 74.00 73 VAL A C 1
ATOM 568 O O . VAL A 1 73 ? 10.269 6.113 -6.917 1.00 74.00 73 VAL A O 1
ATOM 571 N N . TYR A 1 74 ? 10.249 3.900 -6.461 1.00 70.25 74 TYR A N 1
ATOM 572 C CA . TYR A 1 74 ? 9.154 3.931 -5.503 1.00 70.25 74 TYR A CA 1
ATOM 573 C C . TYR A 1 74 ? 9.503 4.756 -4.260 1.00 70.25 74 TYR A C 1
ATOM 575 O O . TYR A 1 74 ? 8.770 5.684 -3.923 1.00 70.25 74 TYR A O 1
ATOM 583 N N . CYS A 1 75 ? 10.654 4.499 -3.631 1.00 71.25 75 CYS A N 1
ATOM 584 C CA . CYS A 1 75 ? 11.140 5.259 -2.475 1.00 71.25 75 CYS A CA 1
ATOM 585 C C . CYS A 1 75 ? 11.339 6.748 -2.800 1.00 71.25 75 CYS A C 1
ATOM 587 O O . CYS A 1 75 ? 11.091 7.611 -1.960 1.00 71.25 75 CYS A O 1
ATOM 589 N N . ALA A 1 76 ? 11.727 7.061 -4.039 1.00 70.81 76 ALA A N 1
ATOM 590 C CA . ALA A 1 76 ? 11.841 8.427 -4.543 1.00 70.81 76 ALA A CA 1
ATOM 591 C C . ALA A 1 76 ? 10.499 9.049 -4.985 1.00 70.81 76 ALA A C 1
ATOM 593 O O . ALA A 1 76 ? 10.491 10.187 -5.452 1.00 70.81 76 ALA A O 1
ATOM 594 N N . GLN A 1 77 ? 9.379 8.321 -4.873 1.00 72.81 77 GLN A N 1
ATOM 595 C CA . GLN A 1 77 ? 8.027 8.739 -5.273 1.00 72.81 77 GLN A CA 1
ATOM 596 C C . GLN A 1 77 ? 7.913 9.176 -6.745 1.00 72.81 77 GLN A C 1
ATOM 598 O O . GLN A 1 77 ? 7.040 9.959 -7.123 1.00 72.81 77 GLN A O 1
ATOM 603 N N . LYS A 1 78 ? 8.784 8.653 -7.614 1.00 73.94 78 LYS A N 1
ATOM 604 C CA . LYS A 1 78 ? 8.806 8.964 -9.050 1.00 73.94 78 LYS A CA 1
ATOM 605 C C . LYS A 1 78 ? 7.873 8.036 -9.821 1.00 73.94 78 LYS A C 1
ATOM 607 O O . LYS A 1 78 ? 8.292 7.260 -10.676 1.00 73.94 78 LYS A O 1
ATOM 612 N N . TYR A 1 79 ? 6.586 8.102 -9.515 1.00 72.12 79 TYR A N 1
ATOM 613 C CA . TYR A 1 79 ? 5.630 7.101 -9.979 1.00 72.12 79 TYR A CA 1
ATOM 614 C C . TYR A 1 79 ? 5.498 6.987 -11.510 1.00 72.12 79 TYR A C 1
ATOM 616 O O . TYR A 1 79 ? 5.252 5.895 -12.014 1.00 72.12 79 TYR A O 1
ATOM 624 N N . ASP A 1 80 ? 5.726 8.068 -12.261 1.00 72.81 80 ASP A N 1
ATOM 625 C CA . ASP A 1 80 ? 5.724 8.032 -13.735 1.00 72.81 80 ASP A CA 1
ATOM 626 C C . ASP A 1 80 ? 6.872 7.184 -14.295 1.00 72.81 80 ASP A C 1
ATOM 628 O O . ASP A 1 80 ? 6.738 6.514 -15.319 1.00 72.81 80 ASP A O 1
ATOM 632 N N . VAL A 1 81 ? 8.003 7.172 -13.587 1.00 74.62 81 VAL A N 1
ATOM 633 C CA . VAL A 1 81 ? 9.130 6.298 -13.899 1.00 74.62 81 VAL A CA 1
ATOM 634 C C . VAL A 1 81 ? 8.808 4.855 -13.494 1.00 74.62 81 VAL A C 1
ATOM 636 O O . VAL A 1 81 ? 9.148 3.944 -14.244 1.00 74.62 81 VAL A O 1
ATOM 639 N N . CYS A 1 82 ? 8.113 4.620 -12.372 1.00 72.62 82 CYS A N 1
ATOM 640 C CA . CYS A 1 82 ? 7.668 3.270 -11.993 1.00 72.62 82 CYS A CA 1
ATOM 641 C C . CYS A 1 82 ? 6.787 2.656 -13.084 1.00 72.62 82 CYS A C 1
ATOM 643 O O . CYS A 1 82 ? 7.001 1.509 -13.468 1.00 72.62 82 CYS A O 1
ATOM 645 N N . ASP A 1 83 ? 5.830 3.423 -13.610 1.00 71.75 83 ASP A N 1
ATOM 646 C CA . ASP A 1 83 ? 4.940 2.971 -14.680 1.00 71.75 83 ASP A CA 1
ATOM 647 C C . ASP A 1 83 ? 5.701 2.668 -15.967 1.00 71.75 83 ASP A C 1
ATOM 649 O O . ASP A 1 83 ? 5.448 1.645 -16.604 1.00 71.75 83 ASP A O 1
ATOM 653 N N . LEU A 1 84 ? 6.652 3.530 -16.338 1.00 75.06 84 LEU A N 1
ATOM 654 C CA . LEU A 1 84 ? 7.523 3.293 -17.483 1.00 75.06 84 LEU A CA 1
ATOM 655 C C . LEU A 1 84 ? 8.303 1.985 -17.311 1.00 75.06 84 LEU A C 1
ATOM 657 O O . LEU A 1 84 ? 8.309 1.157 -18.218 1.00 75.06 84 LEU A O 1
ATOM 661 N N . LEU A 1 85 ? 8.922 1.779 -16.146 1.00 73.94 85 LEU A N 1
ATOM 662 C CA . LEU A 1 85 ? 9.674 0.563 -15.853 1.00 73.94 85 LEU A CA 1
ATOM 663 C C . LEU A 1 85 ? 8.769 -0.669 -15.904 1.00 73.94 85 LEU A C 1
ATOM 665 O O . LEU A 1 85 ? 9.096 -1.658 -16.540 1.00 73.94 85 LEU A O 1
ATOM 669 N N . VAL A 1 86 ? 7.593 -0.608 -15.300 1.00 72.25 86 VAL A N 1
ATOM 670 C CA . VAL A 1 86 ? 6.619 -1.703 -15.311 1.00 72.25 86 VAL A CA 1
ATOM 671 C C . VAL A 1 86 ? 6.099 -2.022 -16.714 1.00 72.25 86 VAL A C 1
ATOM 673 O O . VAL A 1 86 ? 5.809 -3.177 -17.017 1.00 72.25 86 VAL A O 1
ATOM 676 N N . ARG A 1 87 ? 5.912 -1.008 -17.560 1.00 72.06 87 ARG A N 1
ATOM 677 C CA . ARG A 1 87 ? 5.331 -1.176 -18.895 1.00 72.06 87 ARG A CA 1
ATOM 678 C C . ARG A 1 87 ? 6.357 -1.647 -19.917 1.00 72.06 87 ARG A C 1
ATOM 680 O O . ARG A 1 87 ? 6.037 -2.479 -20.755 1.00 72.06 87 ARG A O 1
ATOM 687 N N . GLU A 1 88 ? 7.552 -1.075 -19.871 1.00 69.88 88 GLU A N 1
ATOM 688 C CA . GLU A 1 88 ? 8.534 -1.187 -20.951 1.00 69.88 88 GLU A CA 1
ATOM 689 C C . GLU A 1 88 ? 9.701 -2.110 -20.614 1.00 69.88 88 GLU A C 1
ATOM 691 O O . GLU A 1 88 ? 10.470 -2.479 -21.498 1.00 69.88 88 GLU A O 1
ATOM 696 N N . VAL A 1 89 ? 9.882 -2.407 -19.333 1.00 64.88 89 VAL A N 1
ATOM 697 C CA . VAL A 1 89 ? 11.149 -2.880 -18.784 1.00 64.88 89 VAL A CA 1
ATOM 698 C C . VAL A 1 89 ? 10.782 -4.150 -18.028 1.00 64.88 89 VAL A C 1
ATOM 700 O O . VAL A 1 89 ? 10.688 -5.225 -18.609 1.00 64.88 89 VAL A O 1
ATOM 703 N N . ILE A 1 90 ? 10.428 -4.036 -16.764 1.00 67.38 90 ILE A N 1
ATOM 704 C CA . ILE A 1 90 ? 10.256 -5.127 -15.815 1.00 67.38 90 ILE A CA 1
ATOM 705 C C . ILE A 1 90 ? 9.080 -6.037 -16.190 1.00 67.38 90 ILE A C 1
ATOM 707 O O . ILE A 1 90 ? 7.935 -5.597 -16.283 1.00 67.38 90 ILE A O 1
ATOM 711 N N . SER A 1 91 ? 9.345 -7.345 -16.290 1.00 70.12 91 SER A N 1
ATOM 712 C CA . SER A 1 91 ? 8.265 -8.335 -16.288 1.00 70.12 91 SER A CA 1
ATOM 713 C C . SER A 1 91 ? 7.581 -8.301 -14.929 1.00 70.12 91 SER A C 1
ATOM 715 O O . SER A 1 91 ? 8.198 -8.596 -13.897 1.00 70.12 91 SER A O 1
ATOM 717 N N . LEU A 1 92 ? 6.305 -7.915 -14.922 1.00 66.50 92 LEU A N 1
ATOM 718 C CA . LEU A 1 92 ? 5.537 -7.861 -13.690 1.00 66.50 92 LEU A CA 1
ATOM 719 C C . LEU A 1 92 ? 5.561 -9.227 -13.006 1.00 66.50 92 LEU A C 1
ATOM 721 O O . LEU A 1 92 ? 5.383 -10.262 -13.641 1.00 66.50 92 LEU A O 1
ATOM 725 N N . SER A 1 93 ? 5.762 -9.214 -11.697 1.00 71.94 93 SER A N 1
ATOM 726 C CA . SER A 1 93 ? 5.618 -10.403 -10.870 1.00 71.94 93 SER A CA 1
ATOM 727 C C . SER A 1 93 ? 5.119 -9.978 -9.498 1.00 71.94 93 SER A C 1
ATOM 729 O O . SER A 1 93 ? 5.132 -8.789 -9.163 1.00 71.94 93 SER A O 1
ATOM 731 N N . LYS A 1 94 ? 4.692 -10.953 -8.699 1.00 66.88 94 LYS A N 1
ATOM 732 C CA . LYS A 1 94 ? 4.172 -10.740 -7.346 1.00 66.88 94 LYS A CA 1
ATOM 733 C C . LYS A 1 94 ? 5.073 -9.892 -6.435 1.00 66.88 94 LYS A C 1
ATOM 735 O O . LYS A 1 94 ? 4.544 -9.068 -5.702 1.00 66.88 94 LYS A O 1
ATOM 740 N N . LYS A 1 95 ? 6.408 -9.999 -6.549 1.00 73.94 95 LYS A N 1
ATOM 741 C CA . LYS A 1 95 ? 7.374 -9.208 -5.749 1.00 73.94 95 LYS A CA 1
ATOM 742 C C . LYS A 1 95 ? 7.257 -7.698 -5.961 1.00 73.94 95 LYS A C 1
ATOM 744 O O . LYS A 1 95 ? 7.752 -6.919 -5.162 1.00 73.94 95 LYS A O 1
ATOM 749 N N . HIS A 1 96 ? 6.615 -7.279 -7.052 1.00 75.75 96 HIS A N 1
ATOM 750 C CA . HIS A 1 96 ? 6.474 -5.872 -7.399 1.00 75.75 96 HIS A CA 1
ATOM 751 C C . HIS A 1 96 ? 5.163 -5.243 -6.905 1.00 75.75 96 HIS A C 1
ATOM 753 O O . HIS A 1 96 ? 5.012 -4.025 -6.986 1.00 75.75 96 HIS A O 1
ATOM 759 N N . LEU A 1 97 ? 4.212 -6.048 -6.417 1.00 73.88 97 LEU A N 1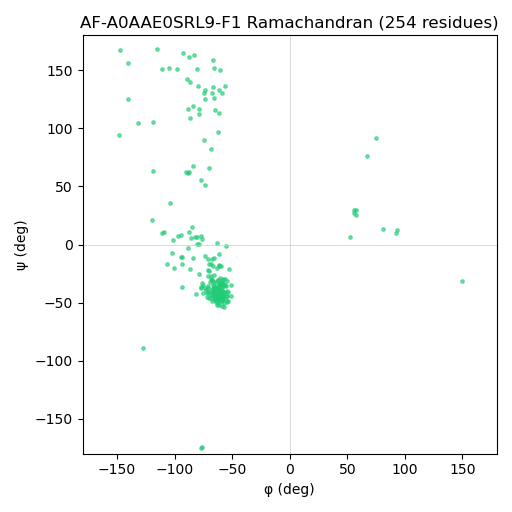
ATOM 760 C CA . LEU A 1 97 ? 2.902 -5.571 -5.966 1.00 73.88 97 LEU A CA 1
ATOM 761 C C . LEU A 1 97 ? 2.976 -4.533 -4.839 1.00 73.88 97 LEU A C 1
ATOM 763 O O . LEU A 1 97 ? 2.260 -3.535 -4.959 1.00 73.88 97 LEU A O 1
ATOM 767 N N . PRO A 1 98 ? 3.836 -4.685 -3.807 1.00 75.25 98 PRO A N 1
ATOM 768 C CA . PRO A 1 98 ? 3.933 -3.692 -2.738 1.00 75.25 98 PRO A CA 1
ATOM 769 C C . PRO A 1 98 ? 4.210 -2.275 -3.267 1.00 75.25 98 PRO A C 1
ATOM 771 O O . PRO A 1 98 ? 3.570 -1.309 -2.862 1.00 75.25 98 PRO A O 1
ATOM 774 N N . TYR A 1 99 ? 5.072 -2.153 -4.279 1.00 72.25 99 TYR A N 1
ATOM 775 C CA . TYR A 1 99 ? 5.452 -0.862 -4.863 1.00 72.25 99 TYR A CA 1
ATOM 776 C C . TYR A 1 99 ? 4.360 -0.222 -5.742 1.00 72.25 99 TYR A C 1
ATOM 778 O O . TYR A 1 99 ? 4.482 0.926 -6.169 1.00 72.25 99 TYR A O 1
ATOM 786 N N . MET A 1 100 ? 3.285 -0.942 -6.066 1.00 75.75 100 MET A N 1
ATOM 787 C CA . MET A 1 100 ? 2.216 -0.429 -6.935 1.00 75.75 100 MET A CA 1
ATOM 788 C C . MET A 1 100 ? 1.062 0.195 -6.157 1.00 75.75 100 MET A C 1
ATOM 790 O O . MET A 1 100 ? 0.281 0.955 -6.723 1.00 75.75 100 MET A O 1
ATOM 794 N N . ILE A 1 101 ? 0.964 -0.085 -4.862 1.00 75.38 101 ILE A N 1
ATOM 795 C CA . ILE A 1 101 ? -0.190 0.248 -4.017 1.00 75.38 101 ILE A CA 1
ATOM 796 C C . ILE A 1 101 ? -0.406 1.746 -3.837 1.00 75.38 101 ILE A C 1
ATOM 798 O O . ILE A 1 101 ? -1.533 2.196 -3.632 1.00 75.38 101 ILE A O 1
ATOM 802 N N . LEU A 1 102 ? 0.653 2.547 -3.957 1.00 69.12 102 LEU A N 1
ATOM 803 C CA . LEU A 1 102 ? 0.534 4.003 -3.890 1.00 69.12 102 LEU A CA 1
ATOM 804 C C . LEU A 1 102 ? -0.159 4.613 -5.119 1.00 69.12 102 LEU A C 1
ATOM 806 O O . LEU A 1 102 ? -0.550 5.781 -5.068 1.00 69.12 102 LEU A O 1
ATOM 810 N N . ARG A 1 103 ? -0.347 3.852 -6.207 1.00 73.62 103 ARG A N 1
ATOM 811 C CA . ARG A 1 103 ? -1.032 4.321 -7.422 1.00 73.62 103 ARG A CA 1
ATOM 812 C C . ARG A 1 103 ? -2.558 4.354 -7.240 1.00 73.62 103 ARG A C 1
ATOM 814 O O . ARG A 1 103 ? -3.101 4.177 -6.146 1.00 73.62 103 ARG A O 1
ATOM 821 N N . SER A 1 104 ? -3.264 4.668 -8.326 1.00 70.25 104 SER A N 1
ATOM 822 C CA . SER A 1 104 ? -4.725 4.607 -8.353 1.00 70.25 104 SER A CA 1
ATOM 823 C C . SER A 1 104 ? -5.212 3.163 -8.210 1.00 70.25 104 SER A C 1
ATOM 825 O O . SER A 1 104 ? -4.540 2.215 -8.624 1.00 70.25 104 SER A O 1
ATOM 827 N N . VAL A 1 105 ? -6.415 2.999 -7.658 1.00 73.50 105 VAL A N 1
ATOM 828 C CA . VAL A 1 105 ? -7.069 1.688 -7.519 1.00 73.50 105 VAL A CA 1
ATOM 829 C C . VAL A 1 105 ? -7.196 1.002 -8.883 1.00 73.50 105 VAL A C 1
ATOM 831 O O . VAL A 1 105 ? -6.887 -0.181 -9.007 1.00 73.50 105 VAL A O 1
ATOM 834 N N . ASP A 1 106 ? -7.552 1.750 -9.933 1.00 73.75 106 ASP A N 1
ATOM 835 C CA . ASP A 1 106 ? -7.678 1.224 -11.299 1.00 73.75 106 ASP A CA 1
ATOM 836 C C . ASP A 1 106 ? -6.358 0.698 -11.868 1.00 73.75 106 ASP A C 1
ATOM 838 O O . ASP A 1 106 ? -6.335 -0.333 -12.553 1.00 73.75 106 ASP A O 1
ATOM 842 N N . TYR A 1 107 ? -5.243 1.369 -11.560 1.00 77.44 107 TYR A N 1
ATOM 843 C CA . TYR A 1 107 ? -3.918 0.903 -11.955 1.00 77.44 107 TYR A CA 1
ATOM 844 C C . TYR A 1 107 ? -3.609 -0.441 -11.296 1.00 77.44 107 TYR A C 1
ATOM 846 O O . TYR A 1 107 ? -3.294 -1.415 -11.983 1.00 77.44 107 TYR A O 1
ATOM 854 N N . VAL A 1 108 ? -3.769 -0.525 -9.973 1.00 77.56 108 VAL A N 1
ATOM 855 C CA . VAL A 1 108 ? -3.483 -1.750 -9.216 1.00 77.56 108 VAL A CA 1
ATOM 856 C C . VAL A 1 108 ? -4.398 -2.889 -9.655 1.00 77.56 108 VAL A C 1
ATOM 858 O O . VAL A 1 108 ? -3.918 -3.987 -9.921 1.00 77.56 108 VAL A O 1
ATOM 861 N N . LYS A 1 109 ? -5.685 -2.614 -9.874 1.00 80.00 109 LYS A N 1
ATOM 862 C CA . LYS A 1 109 ? -6.649 -3.570 -10.433 1.00 80.00 109 LYS A CA 1
ATOM 863 C C . LYS A 1 109 ? -6.214 -4.114 -11.788 1.00 80.00 109 LYS A C 1
ATOM 865 O O . LYS A 1 109 ? -6.289 -5.318 -12.025 1.00 80.00 109 LYS A O 1
ATOM 870 N N . THR A 1 110 ? -5.730 -3.247 -12.671 1.00 80.69 110 THR A N 1
ATOM 871 C CA . THR A 1 110 ? -5.209 -3.657 -13.981 1.00 80.69 110 THR A CA 1
ATOM 872 C C . THR A 1 110 ? -3.990 -4.566 -13.827 1.00 80.69 110 THR A C 1
ATOM 874 O O . THR A 1 110 ? -3.895 -5.591 -14.501 1.00 80.69 110 THR A O 1
ATOM 877 N N . LYS A 1 111 ? -3.075 -4.235 -12.909 1.00 80.12 111 LYS A N 1
ATOM 878 C CA . LYS A 1 111 ? -1.849 -5.006 -12.665 1.00 80.12 111 LYS A CA 1
ATOM 879 C C . LYS A 1 111 ? -2.091 -6.353 -11.991 1.00 80.12 111 LYS A C 1
ATOM 881 O O . LYS A 1 111 ? -1.513 -7.343 -12.432 1.00 80.12 111 LYS A O 1
ATOM 886 N N . VAL A 1 112 ? -2.987 -6.428 -11.011 1.00 80.31 112 VAL A N 1
ATOM 887 C CA . VAL A 1 112 ? -3.387 -7.699 -10.388 1.00 80.31 112 VAL A CA 1
ATOM 888 C C . VAL A 1 112 ? -4.028 -8.629 -11.423 1.00 80.31 112 VAL A C 1
ATOM 890 O O . VAL A 1 112 ? -3.629 -9.787 -11.530 1.00 80.31 112 VAL A O 1
ATOM 893 N N . LYS A 1 113 ? -4.922 -8.111 -12.282 1.00 80.75 113 LYS A N 1
ATOM 894 C CA . LYS A 1 113 ? -5.485 -8.887 -13.401 1.00 80.75 113 LYS A CA 1
ATOM 895 C C . LYS A 1 113 ? -4.411 -9.408 -14.356 1.00 80.75 113 LYS A C 1
ATOM 897 O O . LYS A 1 113 ? -4.464 -10.568 -14.746 1.00 80.75 113 LYS A O 1
ATOM 902 N N . GLN A 1 114 ? -3.434 -8.573 -14.723 1.00 77.94 114 GLN A N 1
ATOM 903 C CA . GLN A 1 114 ? -2.315 -8.998 -15.573 1.00 77.94 114 GLN A CA 1
ATOM 904 C C . GLN A 1 114 ? -1.523 -10.142 -14.926 1.00 77.94 114 GLN A C 1
ATOM 906 O O . GLN A 1 114 ? -1.240 -11.130 -15.595 1.00 77.94 114 GLN A O 1
ATOM 911 N N . LEU A 1 115 ? -1.223 -10.046 -13.626 1.00 75.62 115 LEU A N 1
ATOM 912 C CA . LEU A 1 115 ? -0.493 -11.083 -12.893 1.00 75.62 115 LEU A CA 1
ATOM 913 C C . LEU A 1 115 ? -1.251 -12.403 -12.799 1.00 75.62 115 LEU A C 1
ATOM 915 O O . LEU A 1 115 ? -0.624 -13.449 -12.931 1.00 75.62 115 LEU A O 1
ATOM 919 N N . LYS A 1 116 ? -2.574 -12.375 -12.610 1.00 73.94 116 LYS A N 1
ATOM 920 C CA . LYS A 1 116 ? -3.398 -13.592 -12.534 1.00 73.94 116 LYS A CA 1
ATOM 921 C C . LYS A 1 116 ? -3.301 -14.483 -13.767 1.00 73.94 116 LYS A C 1
ATOM 923 O O . LYS A 1 116 ? -3.465 -15.691 -13.659 1.00 73.94 116 LYS A O 1
ATOM 928 N N . HIS A 1 117 ? -3.049 -13.890 -14.929 1.00 70.56 117 HIS A N 1
ATOM 929 C CA . HIS A 1 117 ? -2.869 -14.627 -16.178 1.00 70.56 117 HIS A CA 1
ATOM 930 C C . HIS A 1 117 ? -1.430 -15.118 -16.392 1.00 70.56 117 HIS A C 1
ATOM 932 O O . HIS A 1 117 ? -1.120 -15.661 -17.448 1.00 70.56 117 HIS A O 1
ATOM 938 N N . THR A 1 118 ? -0.551 -14.935 -15.405 1.00 68.50 118 THR A N 1
ATOM 939 C CA . THR A 1 118 ? 0.816 -15.456 -15.412 1.00 68.50 118 THR A CA 1
ATOM 940 C C . THR A 1 118 ? 0.965 -16.549 -14.361 1.00 68.50 118 THR A C 1
ATOM 942 O O . THR A 1 118 ? 0.381 -16.454 -13.282 1.00 68.50 118 THR A O 1
ATOM 945 N N . ASP A 1 119 ? 1.862 -17.506 -14.597 1.00 62.62 119 ASP A N 1
ATOM 946 C CA . ASP A 1 119 ? 2.237 -18.547 -13.621 1.00 62.62 119 ASP A CA 1
ATOM 947 C C . ASP A 1 119 ? 2.899 -17.986 -12.339 1.00 62.62 119 ASP A C 1
ATOM 949 O O . ASP A 1 119 ? 3.324 -18.730 -11.458 1.00 62.62 119 ASP A O 1
ATOM 953 N N . SER A 1 120 ? 3.035 -16.659 -12.230 1.00 67.12 120 SER A N 1
ATOM 954 C CA . SER A 1 120 ? 3.684 -15.972 -11.113 1.00 67.12 120 SER A CA 1
ATOM 955 C C . SER A 1 120 ? 2.726 -15.530 -10.001 1.00 67.12 120 SER A C 1
ATOM 957 O O . SER A 1 120 ? 3.201 -15.125 -8.933 1.00 67.12 120 SER A O 1
ATOM 959 N N . TRP A 1 121 ? 1.405 -15.590 -10.223 1.00 74.06 121 TRP A N 1
ATOM 960 C CA . TRP A 1 121 ? 0.417 -15.245 -9.201 1.00 74.06 121 TRP A CA 1
ATOM 961 C C . TRP A 1 121 ? 0.243 -16.388 -8.203 1.00 74.06 121 TRP A C 1
ATOM 963 O O . TRP A 1 121 ? -0.222 -17.472 -8.537 1.00 74.06 121 TRP A O 1
ATOM 973 N N . ASP A 1 122 ? 0.586 -16.107 -6.953 1.00 76.31 122 ASP A N 1
ATOM 974 C CA . ASP A 1 122 ? 0.300 -16.973 -5.818 1.00 76.31 122 ASP A CA 1
ATOM 975 C C . ASP A 1 122 ? -0.301 -16.094 -4.721 1.00 76.31 122 ASP A C 1
ATOM 977 O O . ASP A 1 122 ? 0.436 -15.328 -4.096 1.00 76.31 122 ASP A O 1
ATOM 981 N N . PRO A 1 123 ? -1.622 -16.156 -4.497 1.00 68.69 123 PRO A N 1
ATOM 982 C CA . PRO A 1 123 ? -2.280 -15.278 -3.544 1.00 68.69 123 PRO A CA 1
ATOM 983 C C . PRO A 1 123 ? -1.879 -15.583 -2.093 1.00 68.69 123 PRO A C 1
ATOM 985 O O . PRO A 1 123 ? -2.060 -14.739 -1.220 1.00 68.69 123 PRO A O 1
ATOM 988 N N . LYS A 1 124 ? -1.289 -16.751 -1.820 1.00 74.25 124 LYS A N 1
ATOM 989 C CA . LYS A 1 124 ? -0.887 -17.172 -0.472 1.00 74.25 124 LYS A CA 1
ATOM 990 C C . LYS A 1 124 ? 0.589 -16.914 -0.177 1.00 74.25 124 LYS A C 1
ATOM 992 O O . LYS A 1 124 ? 1.097 -17.353 0.850 1.00 74.25 124 LYS A O 1
ATOM 997 N N . CYS A 1 125 ? 1.298 -16.229 -1.068 1.00 75.44 125 CYS A N 1
ATOM 998 C CA . CYS A 1 125 ? 2.708 -15.947 -0.857 1.00 75.44 125 CYS A CA 1
ATOM 999 C C . CYS A 1 125 ? 2.937 -14.707 0.022 1.00 75.44 125 CYS A C 1
ATOM 1001 O O . CYS A 1 125 ? 2.093 -13.821 0.150 1.00 75.44 125 CYS A O 1
ATOM 1003 N N . ASN A 1 126 ? 4.156 -14.593 0.546 1.00 75.06 126 ASN A N 1
ATOM 1004 C CA . ASN A 1 126 ? 4.573 -13.448 1.353 1.00 75.06 126 ASN A CA 1
ATOM 1005 C C . ASN A 1 126 ? 4.471 -12.101 0.605 1.00 75.06 126 ASN A C 1
ATOM 1007 O O . ASN A 1 126 ? 4.217 -11.071 1.214 1.00 75.06 126 ASN A O 1
ATOM 1011 N N . GLU A 1 127 ? 4.650 -12.082 -0.719 1.00 77.94 127 GLU A N 1
ATOM 1012 C CA . GLU A 1 127 ? 4.652 -10.834 -1.499 1.00 77.94 127 GLU A CA 1
ATOM 1013 C C . GLU A 1 127 ? 3.244 -10.269 -1.732 1.00 77.94 127 GLU A C 1
ATOM 1015 O O . GLU A 1 127 ? 3.040 -9.058 -1.660 1.00 77.94 127 GLU A O 1
ATOM 1020 N N . THR A 1 128 ? 2.249 -11.131 -1.954 1.00 75.00 128 THR A N 1
ATOM 1021 C CA . THR A 1 128 ? 0.841 -10.713 -2.018 1.00 75.00 128 THR A CA 1
ATOM 1022 C C . THR A 1 128 ? 0.331 -10.278 -0.648 1.00 75.00 128 THR A C 1
ATOM 1024 O O . THR A 1 128 ? -0.457 -9.338 -0.567 1.00 75.00 128 THR A O 1
ATOM 1027 N N . TYR A 1 129 ? 0.839 -10.881 0.430 1.00 77.06 129 TYR A N 1
ATOM 1028 C CA . TYR A 1 129 ? 0.569 -10.431 1.793 1.00 77.06 129 TYR A CA 1
ATOM 1029 C C . TYR A 1 129 ? 1.201 -9.065 2.108 1.00 77.06 129 TYR A C 1
ATOM 1031 O O . TYR A 1 129 ? 0.499 -8.169 2.569 1.00 77.06 129 TYR A O 1
ATOM 1039 N N . LYS A 1 130 ? 2.489 -8.852 1.803 1.00 79.31 130 LYS A N 1
ATOM 1040 C CA . LYS A 1 130 ? 3.140 -7.533 1.946 1.00 79.31 130 LYS A CA 1
ATOM 1041 C C . LYS A 1 130 ? 2.393 -6.450 1.177 1.00 79.31 130 LYS A C 1
ATOM 1043 O O . LYS A 1 130 ? 2.306 -5.314 1.629 1.00 79.31 130 LYS A O 1
ATOM 1048 N N . ALA A 1 131 ? 1.840 -6.806 0.019 1.00 80.44 131 ALA A N 1
ATOM 1049 C CA . ALA A 1 131 ? 0.991 -5.904 -0.731 1.00 80.44 131 ALA A CA 1
ATOM 1050 C C . ALA A 1 131 ? -0.313 -5.583 0.027 1.00 80.44 131 ALA A C 1
ATOM 1052 O O . ALA A 1 131 ? -0.719 -4.431 0.120 1.00 80.44 131 ALA A O 1
ATOM 1053 N N . LEU A 1 132 ? -0.968 -6.566 0.636 1.00 79.75 132 LEU A N 1
ATOM 1054 C CA . LEU A 1 132 ? -2.138 -6.295 1.472 1.00 79.75 132 LEU A CA 1
ATOM 1055 C C . LEU A 1 132 ? -1.787 -5.416 2.691 1.00 79.75 132 LEU A C 1
ATOM 1057 O O . LEU A 1 132 ? -2.517 -4.478 3.005 1.00 79.75 132 LEU A O 1
ATOM 1061 N N . GLU A 1 133 ? -0.646 -5.668 3.334 1.00 77.06 133 GLU A N 1
ATOM 1062 C CA . GLU A 1 133 ? -0.136 -4.882 4.462 1.00 77.06 133 GLU A CA 1
ATOM 1063 C C . GLU A 1 133 ? 0.141 -3.425 4.082 1.00 77.06 133 GLU A C 1
ATOM 1065 O O . GLU A 1 133 ? -0.381 -2.516 4.726 1.00 77.06 133 GLU A O 1
ATOM 1070 N N . GLU A 1 134 ? 0.897 -3.193 3.012 1.00 80.00 134 GLU A N 1
ATOM 1071 C CA . GLU A 1 134 ? 1.202 -1.844 2.536 1.00 80.00 134 GLU A CA 1
ATOM 1072 C C . GLU A 1 134 ? -0.093 -1.104 2.153 1.00 80.00 134 GLU A C 1
ATOM 1074 O O . GLU A 1 134 ? -0.265 0.067 2.489 1.00 80.00 134 GLU A O 1
ATOM 1079 N N . ALA A 1 135 ? -1.060 -1.777 1.516 1.00 79.94 135 ALA A N 1
ATOM 1080 C CA . ALA A 1 135 ? -2.353 -1.173 1.180 1.00 79.94 135 ALA A CA 1
ATOM 1081 C C . ALA A 1 135 ? -3.120 -0.741 2.428 1.00 79.94 135 ALA A C 1
ATOM 1083 O O . ALA A 1 135 ? -3.632 0.383 2.483 1.00 79.94 135 ALA A O 1
ATOM 1084 N N . TYR A 1 136 ? -3.130 -1.592 3.449 1.00 78.44 136 TYR A N 1
ATOM 1085 C CA . TYR A 1 136 ? -3.778 -1.305 4.717 1.00 78.44 136 TYR A CA 1
ATOM 1086 C C . TYR A 1 136 ? -3.104 -0.139 5.444 1.00 78.44 136 TYR A C 1
ATOM 1088 O O . TYR A 1 136 ? -3.769 0.822 5.838 1.00 78.44 136 TYR A O 1
ATOM 1096 N N . GLU A 1 137 ? -1.774 -0.153 5.549 1.00 76.44 137 GLU A N 1
ATOM 1097 C CA . GLU A 1 137 ? -1.022 0.936 6.163 1.00 76.44 137 GLU A CA 1
ATOM 1098 C C . GLU A 1 137 ? -1.249 2.257 5.438 1.00 76.44 137 GLU A C 1
ATOM 1100 O O . GLU A 1 137 ? -1.386 3.299 6.075 1.00 76.44 137 GLU A O 1
ATOM 1105 N N . LYS A 1 138 ? -1.314 2.257 4.107 1.00 76.62 138 LYS A N 1
ATOM 1106 C CA . LYS A 1 138 ? -1.577 3.464 3.311 1.00 76.62 138 LYS A CA 1
ATOM 1107 C C . LYS A 1 138 ? -3.064 3.831 3.244 1.00 76.62 138 LYS A C 1
ATOM 1109 O O . LYS A 1 138 ? -3.403 4.778 2.537 1.00 76.62 138 LYS A O 1
ATOM 1114 N N . GLN A 1 139 ? -3.928 3.138 3.995 1.00 77.38 139 GLN A N 1
ATOM 1115 C CA . GLN A 1 139 ? -5.382 3.349 4.054 1.00 77.38 139 GLN A CA 1
ATOM 1116 C C . GLN A 1 139 ? -6.061 3.227 2.682 1.00 77.38 139 GLN A C 1
ATOM 1118 O O . GLN A 1 139 ? -7.075 3.864 2.398 1.00 77.38 139 GLN A O 1
ATOM 1123 N N . LYS A 1 140 ? -5.493 2.404 1.802 1.00 79.62 140 LYS A N 1
ATOM 1124 C CA . LYS A 1 140 ? -6.025 2.100 0.475 1.00 79.62 140 LYS A CA 1
ATOM 1125 C C . LYS A 1 140 ? -6.989 0.919 0.575 1.00 79.62 140 LYS A C 1
ATOM 1127 O O . LYS A 1 140 ? -6.751 -0.125 -0.022 1.00 79.62 140 LYS A O 1
ATOM 1132 N N . PHE A 1 141 ? -8.073 1.082 1.334 1.00 77.75 141 PHE A N 1
ATOM 1133 C CA . PHE A 1 141 ? -9.011 -0.013 1.623 1.00 77.75 141 PHE A CA 1
ATOM 1134 C C . PHE A 1 141 ? -9.627 -0.629 0.362 1.00 77.75 141 PHE A C 1
ATOM 1136 O O . PHE A 1 141 ? -9.750 -1.842 0.306 1.00 77.75 141 PHE A O 1
ATOM 1143 N N . ASP A 1 142 ? -9.863 0.156 -0.694 1.00 80.94 142 ASP A N 1
ATOM 1144 C CA . ASP A 1 142 ? -10.332 -0.375 -1.984 1.00 80.94 142 ASP A CA 1
ATO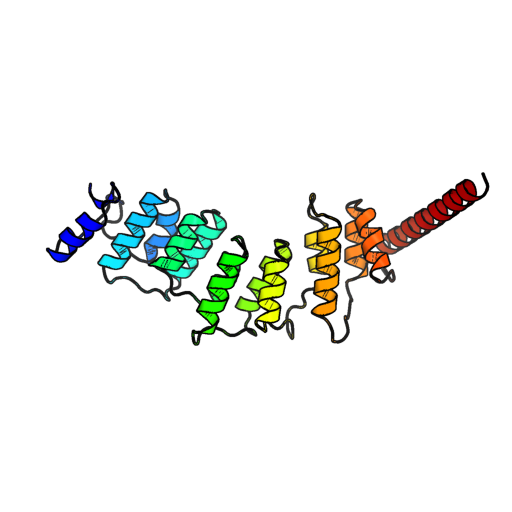M 1145 C C . ASP A 1 142 ? -9.323 -1.356 -2.624 1.00 80.94 142 ASP A C 1
ATOM 1147 O O . ASP A 1 142 ? -9.696 -2.283 -3.343 1.00 80.94 142 ASP A O 1
ATOM 1151 N N . ILE A 1 143 ? -8.022 -1.156 -2.373 1.00 83.12 143 ILE A N 1
ATOM 1152 C CA . ILE A 1 143 ? -6.960 -2.079 -2.797 1.00 83.12 143 ILE A CA 1
ATOM 1153 C C . ILE A 1 143 ? -6.921 -3.297 -1.870 1.00 83.12 143 ILE A C 1
ATOM 1155 O O . ILE A 1 143 ? -6.705 -4.404 -2.355 1.00 83.12 143 ILE A O 1
ATOM 1159 N N . CYS A 1 144 ? -7.164 -3.126 -0.567 1.00 78.94 144 CYS A N 1
ATOM 1160 C CA . CYS A 1 144 ? -7.315 -4.252 0.357 1.00 78.94 144 CYS A CA 1
ATOM 1161 C C . CYS A 1 144 ? -8.479 -5.158 -0.064 1.00 78.94 144 CYS A C 1
ATOM 1163 O O . CYS A 1 144 ? -8.285 -6.362 -0.208 1.00 78.94 144 CYS A O 1
ATOM 1165 N N . ASP A 1 145 ? -9.646 -4.569 -0.349 1.00 80.06 145 ASP A N 1
ATOM 1166 C CA . ASP A 1 145 ? -10.835 -5.263 -0.853 1.00 80.06 145 ASP A CA 1
ATOM 1167 C C . ASP A 1 145 ? -10.515 -6.046 -2.125 1.00 80.06 145 ASP A C 1
ATOM 1169 O O . ASP A 1 145 ? -10.834 -7.231 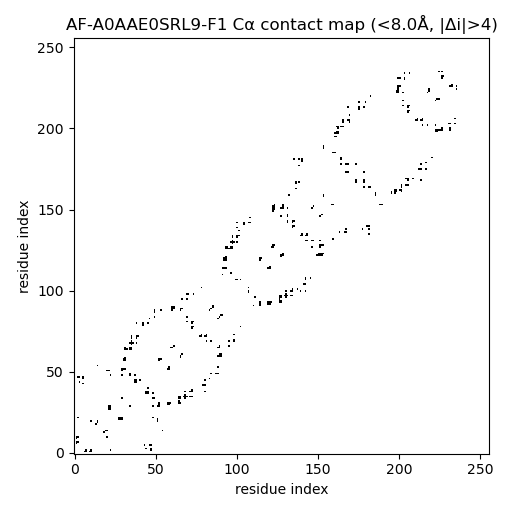-2.230 1.00 80.06 145 ASP A O 1
ATOM 1173 N N . LEU A 1 146 ? -9.830 -5.402 -3.076 1.00 83.81 146 LEU A N 1
ATOM 1174 C CA . LEU A 1 146 ? -9.359 -6.062 -4.286 1.00 83.81 146 LEU A CA 1
ATOM 1175 C C . LEU A 1 146 ? -8.458 -7.258 -3.946 1.00 83.81 146 LEU A C 1
ATOM 1177 O O . LEU A 1 146 ? -8.713 -8.354 -4.418 1.00 83.81 146 LEU A O 1
ATOM 1181 N N . LEU A 1 147 ? -7.410 -7.089 -3.142 1.00 79.56 147 LEU A N 1
ATOM 1182 C CA . LEU A 1 147 ? -6.461 -8.170 -2.852 1.00 79.56 147 LEU A CA 1
ATOM 1183 C C . LEU A 1 147 ? -7.130 -9.356 -2.132 1.00 79.56 147 LEU A C 1
ATOM 1185 O O . LEU A 1 147 ? -6.877 -10.506 -2.494 1.00 79.56 147 LEU A O 1
ATOM 1189 N N . VAL A 1 148 ? -8.037 -9.095 -1.187 1.00 78.50 148 VAL A N 1
ATOM 1190 C CA . VAL A 1 148 ? -8.815 -10.140 -0.498 1.00 78.50 148 VAL A CA 1
ATOM 1191 C C . VAL A 1 148 ? -9.742 -10.875 -1.474 1.00 78.50 148 VAL A C 1
ATOM 1193 O O . VAL A 1 148 ? -9.747 -12.106 -1.490 1.00 78.50 148 VAL A O 1
ATOM 1196 N N . GLN A 1 149 ? -10.465 -10.160 -2.348 1.00 80.94 149 GLN A N 1
ATOM 1197 C CA . GLN A 1 149 ? -11.291 -10.771 -3.408 1.00 80.94 149 GLN A CA 1
ATOM 1198 C C . GLN A 1 149 ? -10.475 -11.664 -4.343 1.00 80.94 149 GLN A C 1
ATOM 1200 O O . GLN A 1 149 ? -10.959 -12.679 -4.843 1.00 80.94 149 GLN A O 1
ATOM 1205 N N . GLU A 1 150 ? -9.215 -11.302 -4.567 1.00 79.62 150 GLU A N 1
ATOM 1206 C CA . GLU A 1 150 ? -8.300 -12.038 -5.430 1.00 79.62 150 GLU A CA 1
ATOM 1207 C C . GLU A 1 150 ? -7.654 -13.242 -4.709 1.00 79.62 150 GLU A C 1
ATOM 1209 O O . GLU A 1 150 ? -6.820 -13.943 -5.292 1.00 79.62 150 GLU A O 1
ATOM 1214 N N . GLY A 1 151 ? -8.096 -13.528 -3.478 1.00 73.81 151 GLY A N 1
ATOM 1215 C CA . GLY A 1 151 ? -7.784 -14.724 -2.704 1.00 73.81 151 GLY A CA 1
ATOM 1216 C C . GLY A 1 151 ? -6.575 -14.584 -1.787 1.00 73.81 151 GLY A C 1
ATOM 1217 O O . GLY A 1 151 ? -6.107 -15.606 -1.277 1.00 73.81 151 GLY A O 1
ATOM 1218 N N . VAL A 1 152 ? -6.043 -13.365 -1.607 1.00 73.50 152 VAL A N 1
ATOM 1219 C CA . VAL A 1 152 ? -4.887 -13.133 -0.734 1.00 73.50 152 VAL A CA 1
ATOM 1220 C C . VAL A 1 152 ? -5.246 -13.536 0.689 1.00 73.50 152 VAL A C 1
ATOM 1222 O O . VAL A 1 152 ? -6.128 -12.952 1.314 1.00 73.50 152 VAL A O 1
ATOM 1225 N N . SER A 1 153 ? -4.594 -14.596 1.165 1.00 64.75 153 SER A N 1
ATOM 1226 C CA . SER A 1 153 ? -4.904 -15.207 2.452 1.00 64.75 153 SER A CA 1
ATOM 1227 C C . SER A 1 153 ? -4.089 -14.567 3.569 1.00 64.75 153 SER A C 1
ATOM 1229 O O . SER A 1 153 ? -2.919 -14.241 3.388 1.00 64.75 153 SER A O 1
ATOM 1231 N N . ILE A 1 154 ? -4.718 -14.416 4.732 1.00 59.28 154 ILE A N 1
ATOM 1232 C CA . ILE A 1 154 ? -4.139 -13.793 5.935 1.00 59.28 154 ILE A CA 1
ATOM 1233 C C . ILE A 1 154 ? -3.696 -14.874 6.939 1.00 59.28 154 ILE A C 1
ATOM 1235 O O . ILE A 1 154 ? -3.248 -14.582 8.044 1.00 59.28 154 ILE A O 1
ATOM 1239 N N . THR A 1 155 ? -3.813 -16.154 6.574 1.00 49.19 155 THR A N 1
ATOM 1240 C CA . THR A 1 155 ? -3.550 -17.258 7.499 1.00 49.19 155 THR A CA 1
ATOM 1241 C C . THR A 1 155 ? -2.080 -17.668 7.552 1.00 49.19 155 THR A C 1
ATOM 1243 O O . THR A 1 155 ? -1.425 -17.799 6.522 1.00 49.19 155 THR A O 1
ATOM 1246 N N . GLU A 1 156 ? -1.652 -17.959 8.786 1.00 42.56 156 GLU A N 1
ATOM 1247 C CA . GLU A 1 156 ? -0.391 -18.577 9.226 1.00 42.56 156 GLU A CA 1
ATOM 1248 C C . GLU A 1 156 ? 0.884 -17.752 9.004 1.00 42.56 156 GLU A C 1
ATOM 1250 O O . GLU A 1 156 ? 1.719 -18.037 8.153 1.00 42.56 156 GLU A O 1
ATOM 1255 N N . GLY A 1 157 ? 1.078 -16.745 9.861 1.00 46.88 157 GLY A N 1
ATOM 1256 C CA . GLY A 1 157 ? 2.413 -16.199 10.130 1.00 46.88 157 GLY A CA 1
ATOM 1257 C C . GLY A 1 157 ? 2.432 -14.723 10.489 1.00 46.88 157 GLY A C 1
ATOM 1258 O O . GLY A 1 157 ? 3.267 -14.301 11.284 1.00 46.88 157 GLY A O 1
ATOM 1259 N N . VAL A 1 158 ? 1.499 -13.937 9.953 1.00 47.81 158 VAL A N 1
ATOM 1260 C CA . VAL A 1 158 ? 1.422 -12.500 10.224 1.00 47.81 158 VAL A CA 1
ATOM 1261 C C . VAL A 1 158 ? -0.046 -12.087 10.157 1.00 47.81 158 VAL A C 1
ATOM 1263 O O . VAL A 1 158 ? -0.582 -11.835 9.083 1.00 47.81 158 VAL A O 1
ATOM 1266 N N . SER A 1 159 ? -0.737 -12.064 11.295 1.00 54.44 159 SER A N 1
ATOM 1267 C CA . SER A 1 159 ? -2.082 -11.499 11.333 1.00 54.44 159 SER A CA 1
ATOM 1268 C C . SER A 1 159 ? -1.993 -9.993 11.068 1.00 54.44 159 SER A C 1
ATOM 1270 O O . SER A 1 159 ? -1.132 -9.288 11.603 1.00 54.44 159 SER A O 1
ATOM 1272 N N . LEU A 1 160 ? -2.885 -9.472 10.225 1.00 61.72 160 LEU A N 1
ATOM 1273 C CA . LEU A 1 160 ? -3.253 -8.062 10.300 1.00 61.72 160 LEU A CA 1
ATOM 1274 C C . LEU A 1 160 ? -3.896 -7.881 11.680 1.00 61.72 160 LEU A C 1
ATOM 1276 O O . LEU A 1 160 ? -5.037 -8.275 11.910 1.00 61.72 160 LEU A O 1
ATOM 1280 N N . THR A 1 161 ? -3.091 -7.423 12.637 1.00 63.72 161 THR A N 1
ATOM 1281 C CA . THR A 1 161 ? -3.457 -7.307 14.050 1.00 63.72 161 THR A CA 1
ATOM 1282 C C . THR A 1 161 ? -4.013 -5.930 14.374 1.00 63.72 161 THR A C 1
ATOM 1284 O O . THR A 1 161 ? -3.780 -4.947 13.663 1.00 63.72 161 THR A O 1
ATOM 1287 N N . MET A 1 162 ? -4.650 -5.833 15.541 1.00 63.84 162 MET A N 1
ATOM 1288 C CA . MET A 1 162 ? -4.958 -4.550 16.176 1.00 63.84 162 MET A CA 1
ATOM 1289 C C . MET A 1 162 ? -3.708 -3.668 16.347 1.00 63.84 162 MET A C 1
ATOM 1291 O O . MET A 1 162 ? -3.781 -2.465 16.136 1.00 63.84 162 MET A O 1
ATOM 1295 N N . LYS A 1 163 ? -2.516 -4.244 16.544 1.00 65.88 163 LYS A N 1
ATOM 1296 C CA . LYS A 1 163 ? -1.249 -3.493 16.547 1.00 65.88 163 LYS A CA 1
ATOM 1297 C C . LYS A 1 163 ? -0.986 -2.712 15.249 1.00 65.88 163 LYS A C 1
ATOM 1299 O O . LYS A 1 163 ? -0.465 -1.600 15.281 1.00 65.88 163 LYS A O 1
ATOM 1304 N N . LYS A 1 164 ? -1.389 -3.241 14.090 1.00 69.00 164 LYS A N 1
ATOM 1305 C CA . LYS A 1 164 ? -1.318 -2.491 12.822 1.00 69.00 164 LYS A CA 1
ATOM 1306 C C . LYS A 1 164 ? -2.417 -1.435 12.718 1.00 69.00 164 LYS A C 1
ATOM 1308 O O . LYS A 1 164 ? -2.169 -0.351 12.189 1.00 69.00 164 LYS A O 1
ATOM 1313 N N . LEU A 1 165 ? -3.608 -1.709 13.263 1.00 70.81 165 LEU A N 1
ATOM 1314 C CA . LEU A 1 165 ? -4.648 -0.687 13.428 1.00 70.81 165 LEU A CA 1
ATOM 1315 C C . LEU A 1 165 ? -4.148 0.473 14.297 1.00 70.81 165 LEU A C 1
ATOM 1317 O O . LEU A 1 165 ? -4.399 1.621 13.948 1.00 70.81 165 LEU A O 1
ATOM 1321 N N . SER A 1 166 ? -3.389 0.205 15.358 1.00 68.25 166 SER A N 1
ATOM 1322 C CA . SER A 1 166 ? -2.748 1.247 16.160 1.00 68.25 166 SER A CA 1
ATOM 1323 C C . SER A 1 166 ? -1.833 2.141 15.322 1.00 68.25 166 SER A C 1
ATOM 1325 O O . SER A 1 166 ? -2.006 3.359 15.314 1.00 68.25 166 SER A O 1
ATOM 1327 N N . GLY A 1 167 ? -0.928 1.566 14.521 1.00 70.19 167 GLY A N 1
ATOM 1328 C CA . GLY A 1 167 ? -0.062 2.354 13.635 1.00 70.19 167 GLY A CA 1
ATOM 1329 C C . GLY A 1 167 ? -0.848 3.256 12.672 1.00 70.19 167 GLY A C 1
ATOM 1330 O O . GLY A 1 167 ? -0.438 4.383 12.383 1.00 70.19 167 GLY A O 1
ATOM 1331 N N . VAL A 1 168 ? -2.012 2.793 12.215 1.00 71.62 168 VAL A N 1
ATOM 1332 C CA . VAL A 1 168 ? -2.962 3.562 11.401 1.00 71.62 168 VAL A CA 1
ATOM 1333 C C . VAL A 1 168 ? -3.637 4.669 12.231 1.00 71.62 168 VAL A C 1
ATOM 1335 O O . VAL A 1 168 ? -3.648 5.827 11.805 1.00 71.62 168 VAL A O 1
ATOM 1338 N N . ILE A 1 169 ? -4.110 4.349 13.440 1.00 71.81 169 ILE A N 1
ATOM 1339 C CA . ILE A 1 169 ? -4.731 5.276 14.398 1.00 71.81 169 ILE A CA 1
ATOM 1340 C C . ILE A 1 169 ? -3.768 6.378 14.813 1.00 71.81 169 ILE A C 1
ATOM 1342 O O . ILE A 1 169 ? -4.198 7.519 14.920 1.00 71.81 169 ILE A O 1
ATOM 1346 N N . MET A 1 170 ? -2.483 6.094 15.020 1.00 71.38 170 MET A N 1
ATOM 1347 C CA . MET A 1 170 ? -1.499 7.064 15.508 1.00 71.38 170 MET A CA 1
ATOM 1348 C C . MET A 1 170 ? -1.212 8.189 14.504 1.00 71.38 170 MET A C 1
ATOM 1350 O O . MET A 1 170 ? -0.802 9.284 14.895 1.00 71.38 170 MET A O 1
ATOM 1354 N N . ARG A 1 171 ? -1.539 8.014 13.219 1.00 72.38 171 ARG A N 1
ATOM 1355 C CA . ARG A 1 171 ? -1.331 9.049 12.192 1.00 72.38 171 ARG A CA 1
ATOM 1356 C C . ARG A 1 171 ? -2.239 10.258 12.415 1.00 72.38 171 ARG A C 1
ATOM 1358 O O . ARG A 1 171 ? -3.445 10.128 12.610 1.00 72.38 171 ARG A O 1
ATOM 1365 N N . SER A 1 172 ? -1.660 11.457 12.399 1.00 57.44 172 SER A N 1
ATOM 1366 C CA . SER A 1 172 ? -2.303 12.711 12.829 1.00 57.44 172 SER A CA 1
ATOM 1367 C C . SER A 1 172 ? -3.548 13.130 12.033 1.00 57.44 172 SER A C 1
ATOM 1369 O O . SER A 1 172 ? -4.324 13.930 12.539 1.00 57.44 172 SER A O 1
ATOM 1371 N N . GLN A 1 173 ? -3.766 12.590 10.830 1.00 70.44 173 GLN A N 1
ATOM 1372 C CA . GLN A 1 173 ? -4.859 12.994 9.931 1.00 70.44 173 GLN A CA 1
ATOM 1373 C C . GLN A 1 173 ? -5.842 11.869 9.581 1.00 70.44 173 GLN A C 1
ATOM 1375 O O . GLN A 1 173 ? -6.528 11.940 8.563 1.00 70.44 173 GLN A O 1
ATOM 1380 N N . ILE A 1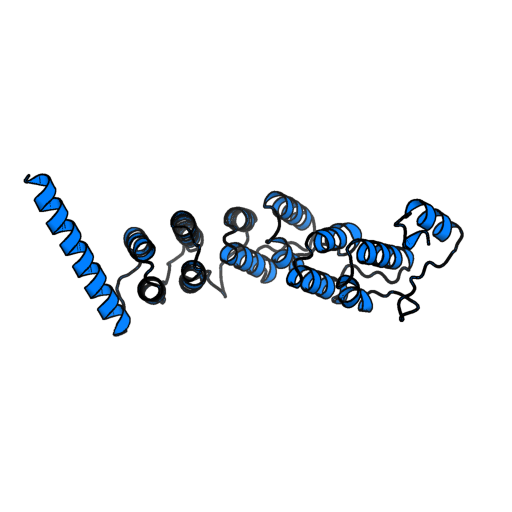 174 ? -5.914 10.805 10.383 1.00 76.25 174 ILE A N 1
ATOM 1381 C CA . ILE A 1 174 ? -6.858 9.728 10.090 1.00 76.25 174 ILE A CA 1
ATOM 1382 C C . ILE A 1 174 ? -8.306 10.131 10.401 1.00 76.25 174 ILE A C 1
ATOM 1384 O O . ILE A 1 174 ? -8.600 10.668 11.468 1.00 76.25 174 ILE A O 1
ATOM 1388 N N . SER A 1 175 ? -9.215 9.855 9.462 1.00 80.19 175 SER A N 1
ATOM 1389 C CA . SER A 1 175 ? -10.652 10.070 9.651 1.00 80.19 175 SER A CA 1
ATOM 1390 C C . SER A 1 175 ? -11.290 8.930 10.455 1.00 80.19 175 SER A C 1
ATOM 1392 O O . SER A 1 175 ? -10.857 7.782 10.354 1.00 80.19 175 SER A O 1
ATOM 1394 N N . LEU A 1 176 ? -12.360 9.216 11.206 1.00 78.69 176 LEU A N 1
ATOM 1395 C CA . LEU A 1 176 ? -13.136 8.183 11.914 1.00 78.69 176 LEU A CA 1
ATOM 1396 C C . LEU A 1 176 ? -13.695 7.117 10.964 1.00 78.69 176 LEU A C 1
ATOM 1398 O O . LEU A 1 176 ? -13.728 5.941 11.313 1.00 78.69 176 LEU A O 1
ATOM 1402 N N . GLU A 1 177 ? -14.086 7.516 9.755 1.00 80.44 177 GLU A N 1
ATOM 1403 C CA . GLU A 1 177 ? -14.580 6.598 8.727 1.00 80.44 177 GLU A CA 1
ATOM 1404 C C . GLU A 1 177 ? -13.483 5.632 8.261 1.00 80.44 177 GLU A C 1
ATOM 1406 O O . GLU A 1 177 ? -13.723 4.434 8.136 1.00 80.44 177 GLU A O 1
ATOM 1411 N N . SER A 1 178 ? -12.250 6.121 8.087 1.00 75.56 178 SER A N 1
ATOM 1412 C CA . SER A 1 178 ? -11.090 5.273 7.783 1.00 75.56 178 SER A CA 1
ATOM 1413 C C . SER A 1 178 ? -10.833 4.256 8.894 1.00 75.56 178 SER A C 1
ATOM 1415 O O . SER A 1 178 ? -10.540 3.100 8.606 1.00 75.56 178 SER A O 1
ATOM 1417 N N . VAL A 1 179 ? -10.965 4.664 10.162 1.00 75.38 179 VAL A N 1
ATOM 1418 C CA . VAL A 1 179 ? -10.811 3.756 11.310 1.00 75.38 179 VAL A CA 1
ATOM 1419 C C . VAL A 1 179 ? -11.933 2.719 11.344 1.00 75.38 179 VAL A C 1
ATOM 1421 O O . VAL A 1 179 ? -11.657 1.539 11.537 1.00 75.38 179 VAL A O 1
ATOM 1424 N N . ARG A 1 180 ? -13.187 3.120 11.102 1.00 78.44 180 ARG A N 1
ATOM 1425 C CA . ARG A 1 180 ? -14.329 2.195 11.053 1.00 78.44 180 ARG A CA 1
ATOM 1426 C C . ARG A 1 180 ? -14.155 1.158 9.946 1.00 78.44 180 ARG A C 1
ATOM 1428 O O . ARG A 1 180 ? -14.305 -0.032 10.204 1.00 78.44 180 ARG A O 1
ATOM 1435 N N . LYS A 1 181 ? -13.773 1.595 8.741 1.00 76.12 181 LYS A N 1
ATOM 1436 C CA . LYS A 1 181 ? -13.459 0.693 7.624 1.00 76.12 181 LYS A CA 1
ATOM 1437 C C . LYS A 1 181 ? -12.332 -0.268 7.971 1.00 76.12 181 LYS A C 1
ATOM 1439 O O . LYS A 1 181 ? -12.462 -1.450 7.690 1.00 76.12 181 LYS A O 1
ATOM 1444 N N . ALA A 1 182 ? -11.269 0.217 8.609 1.00 74.94 182 ALA A N 1
ATOM 1445 C CA . ALA A 1 182 ? -10.147 -0.607 9.042 1.00 74.94 182 ALA A CA 1
ATOM 1446 C C . ALA A 1 182 ? -10.580 -1.695 10.045 1.00 74.94 182 ALA A C 1
ATOM 1448 O O . ALA A 1 182 ? -10.238 -2.860 9.867 1.00 74.94 182 ALA A O 1
ATOM 1449 N N . ILE A 1 183 ? -11.393 -1.340 11.048 1.00 74.62 183 ILE A N 1
ATOM 1450 C CA . ILE A 1 183 ? -11.956 -2.293 12.019 1.00 74.62 183 ILE A CA 1
ATOM 1451 C C . ILE A 1 183 ? -12.844 -3.330 11.324 1.00 74.62 183 ILE A C 1
ATOM 1453 O O . ILE A 1 183 ? -12.704 -4.522 11.588 1.00 74.62 183 ILE A O 1
ATOM 1457 N N . GLN A 1 184 ? -13.737 -2.894 10.432 1.00 76.50 184 GLN A N 1
ATOM 1458 C CA . GLN A 1 184 ? -14.622 -3.799 9.700 1.00 76.50 184 GLN A CA 1
ATOM 1459 C C . GLN A 1 184 ? -13.823 -4.770 8.825 1.00 76.50 184 GLN A C 1
ATOM 1461 O O . GLN A 1 184 ? -14.029 -5.976 8.904 1.00 76.50 184 GLN A O 1
ATOM 1466 N N . HIS A 1 185 ? -12.836 -4.253 8.088 1.00 72.69 185 HIS A N 1
ATOM 1467 C CA . HIS A 1 185 ? -11.890 -5.055 7.315 1.00 72.69 185 HIS A CA 1
ATOM 1468 C C . HIS A 1 185 ? -11.217 -6.113 8.189 1.00 72.69 185 HIS A C 1
ATOM 1470 O O . HIS A 1 185 ? -11.197 -7.284 7.831 1.00 72.69 185 HIS A O 1
ATOM 1476 N N . LEU A 1 186 ? -10.702 -5.736 9.363 1.00 71.62 186 LEU A N 1
ATOM 1477 C CA . LEU A 1 186 ? -10.078 -6.683 10.291 1.00 71.62 186 LEU A CA 1
ATOM 1478 C C . LEU A 1 186 ? -11.046 -7.765 10.786 1.00 71.62 186 LEU A C 1
ATOM 1480 O O . LEU A 1 186 ? -10.628 -8.912 10.941 1.00 71.62 186 LEU A O 1
ATOM 1484 N N . LYS A 1 187 ? -12.314 -7.420 11.035 1.00 71.94 187 LYS A N 1
ATOM 1485 C CA . LYS A 1 187 ? -13.359 -8.378 11.434 1.00 71.94 187 LYS A CA 1
ATOM 1486 C C . LYS A 1 187 ? -13.669 -9.368 10.311 1.00 71.94 187 LYS A C 1
ATOM 1488 O O . LYS A 1 187 ? -13.695 -10.570 10.559 1.00 71.94 187 LYS A O 1
ATOM 1493 N N . ASP A 1 188 ? -13.841 -8.871 9.089 1.00 68.88 188 ASP A N 1
ATOM 1494 C CA . ASP A 1 188 ? -14.146 -9.691 7.911 1.00 68.88 188 ASP A CA 1
ATOM 1495 C C . ASP A 1 188 ? -12.978 -10.631 7.567 1.00 68.88 188 ASP A C 1
ATOM 1497 O O . ASP A 1 188 ? -13.172 -11.788 7.189 1.00 68.88 188 ASP A O 1
ATOM 1501 N N . MET A 1 189 ? -11.749 -10.151 7.768 1.00 64.06 189 MET A N 1
ATOM 1502 C CA . MET A 1 189 ? -10.512 -10.882 7.504 1.00 64.06 189 MET A CA 1
ATOM 1503 C C . MET A 1 189 ? -10.177 -11.954 8.561 1.00 64.06 189 MET A C 1
ATOM 1505 O O . MET A 1 189 ? -9.628 -12.996 8.207 1.00 64.06 189 MET A O 1
ATOM 1509 N N . ASN A 1 190 ? -10.514 -11.739 9.840 1.00 61.66 190 ASN A N 1
ATOM 1510 C CA . ASN A 1 190 ? -10.134 -12.610 10.968 1.00 61.66 190 ASN A CA 1
ATOM 1511 C C . ASN A 1 190 ? -11.283 -13.504 11.484 1.00 61.66 190 ASN A C 1
ATOM 1513 O O . ASN A 1 190 ? -11.368 -13.784 12.678 1.00 61.66 190 ASN A O 1
ATOM 1517 N N . SER A 1 191 ? -12.157 -13.985 10.596 1.00 52.31 191 SER A N 1
ATOM 1518 C CA . SER A 1 191 ? -13.369 -14.778 10.903 1.00 52.31 191 SER A CA 1
ATOM 1519 C C . SER A 1 191 ? -13.188 -16.077 11.727 1.00 52.31 191 SER A C 1
ATOM 1521 O O . SER A 1 191 ? -14.181 -16.725 12.057 1.00 52.31 191 SER A O 1
ATOM 1523 N N . CYS A 1 192 ? -11.964 -16.452 12.116 1.00 36.47 192 CYS A N 1
ATOM 1524 C CA . CYS A 1 192 ? -11.638 -17.689 12.836 1.00 36.47 192 CYS A CA 1
ATOM 1525 C C . CYS A 1 192 ? -11.016 -17.446 14.221 1.00 36.47 192 CYS A C 1
ATOM 1527 O O . CYS A 1 192 ? -9.911 -17.901 14.476 1.00 36.47 192 CYS A O 1
ATOM 1529 N N . ASP A 1 193 ? -11.755 -16.823 15.139 1.00 41.75 193 ASP A N 1
ATOM 1530 C CA . ASP A 1 193 ? -11.321 -16.560 16.522 1.00 41.75 193 ASP A CA 1
ATOM 1531 C C . ASP A 1 193 ? -10.306 -15.411 16.591 1.00 41.75 193 ASP A C 1
ATOM 1533 O O . ASP A 1 193 ? -9.092 -15.604 16.447 1.00 41.75 193 ASP A O 1
ATOM 1537 N N . PRO A 1 194 ? -10.781 -14.173 16.786 1.00 42.97 194 PRO A N 1
ATOM 1538 C CA . PRO A 1 194 ? -9.877 -13.072 16.955 1.00 42.97 194 PRO A CA 1
ATOM 1539 C C . PRO A 1 194 ? -9.295 -13.189 18.364 1.00 42.97 194 PRO A C 1
ATOM 1541 O O . PRO A 1 194 ? -9.821 -12.663 19.343 1.00 42.97 194 PRO A O 1
ATOM 1544 N N . LYS A 1 195 ? -8.181 -13.911 18.486 1.00 43.28 195 LYS A N 1
ATOM 1545 C CA . LYS A 1 195 ? -7.295 -13.766 19.638 1.00 43.28 195 LYS A CA 1
ATOM 1546 C C . LYS A 1 195 ? -6.655 -12.394 19.556 1.00 43.28 195 LYS A C 1
ATOM 1548 O O . LYS A 1 195 ? -5.562 -12.178 19.044 1.00 43.28 195 LYS A O 1
ATOM 1553 N N . TYR A 1 196 ? -7.440 -11.457 20.041 1.00 51.41 196 TYR A N 1
ATOM 1554 C CA . TYR A 1 196 ? -7.167 -10.065 20.271 1.00 51.41 196 TYR A CA 1
ATOM 1555 C C . TYR A 1 196 ? -6.253 -9.882 21.490 1.00 51.41 196 TYR A C 1
ATOM 1557 O O . TYR A 1 196 ? -6.569 -9.124 22.403 1.00 51.41 196 TYR A O 1
ATOM 1565 N N . ASP A 1 197 ? -5.122 -10.586 21.548 1.00 47.31 197 ASP A N 1
ATOM 1566 C CA . ASP A 1 197 ? -4.221 -10.487 22.707 1.00 47.31 197 ASP A CA 1
ATOM 1567 C C . ASP A 1 197 ? -3.692 -9.043 22.927 1.00 47.31 197 ASP A C 1
ATOM 1569 O O . ASP A 1 197 ? -3.336 -8.699 24.053 1.00 47.31 197 ASP A O 1
ATOM 1573 N N . ASP A 1 198 ? -3.774 -8.173 21.904 1.00 56.38 198 ASP A N 1
ATOM 1574 C CA . ASP A 1 198 ? -3.318 -6.768 21.908 1.00 56.38 198 ASP A CA 1
ATOM 1575 C C . ASP A 1 198 ? -4.452 -5.707 21.850 1.00 56.38 198 ASP A C 1
ATOM 1577 O O . ASP A 1 198 ? -4.193 -4.518 21.653 1.00 56.38 198 ASP A O 1
ATOM 1581 N N . GLU A 1 199 ? -5.732 -6.073 22.004 1.00 60.41 199 GLU A N 1
ATOM 1582 C CA . GLU A 1 199 ? -6.859 -5.115 21.888 1.00 60.41 199 GLU A CA 1
ATOM 1583 C C . GLU A 1 199 ? -6.790 -3.947 22.880 1.00 60.41 199 GLU A C 1
ATOM 1585 O O . GLU A 1 199 ? -7.121 -2.803 22.548 1.00 60.41 199 GLU A O 1
ATOM 1590 N N . SER A 1 200 ? -6.330 -4.234 24.098 1.00 60.41 200 SER A N 1
ATOM 1591 C CA . SER A 1 200 ? -6.157 -3.223 25.137 1.00 60.41 200 SER A CA 1
ATOM 1592 C C . SER A 1 200 ? -5.107 -2.179 24.771 1.00 60.41 200 SER A C 1
ATOM 1594 O O . SER A 1 200 ? -5.263 -1.021 25.150 1.00 60.41 200 SER A O 1
ATOM 1596 N N . GLU A 1 201 ? -4.071 -2.571 24.023 1.00 70.19 201 GLU A N 1
ATOM 1597 C CA . GLU A 1 201 ? -2.947 -1.698 23.668 1.00 70.19 201 GLU A CA 1
ATOM 1598 C C . GLU A 1 201 ? -3.385 -0.646 22.639 1.00 70.19 201 GLU A C 1
ATOM 1600 O O . GLU A 1 201 ? -3.129 0.540 22.811 1.00 70.19 201 GLU A O 1
ATOM 1605 N N . THR A 1 202 ? -4.183 -1.037 21.639 1.00 72.12 202 THR A N 1
ATOM 1606 C 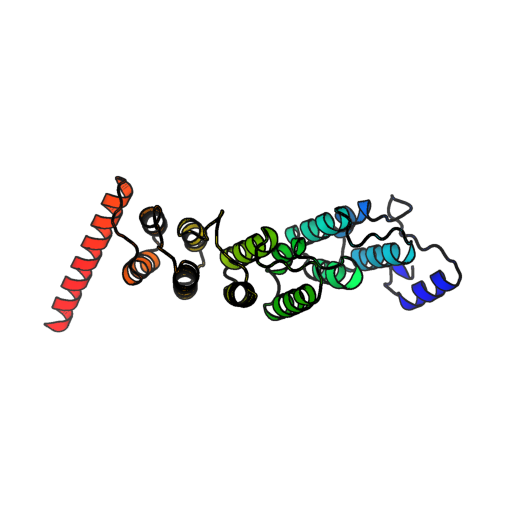CA . THR A 1 202 ? -4.672 -0.100 20.608 1.00 72.12 202 THR A CA 1
ATOM 1607 C C . THR A 1 202 ? -5.607 0.971 21.177 1.00 72.12 202 THR A C 1
ATOM 1609 O O . THR A 1 202 ? -5.555 2.138 20.775 1.00 72.12 202 THR A O 1
ATOM 1612 N N . LEU A 1 203 ? -6.468 0.599 22.129 1.00 75.75 203 LEU A N 1
ATOM 1613 C CA . LEU A 1 203 ? -7.349 1.551 22.809 1.00 75.75 203 LEU A CA 1
ATOM 1614 C C . LEU A 1 203 ? -6.567 2.479 23.758 1.00 75.75 203 LEU A C 1
ATOM 1616 O O . LEU A 1 203 ? -6.894 3.663 23.863 1.00 75.75 203 LEU A O 1
ATOM 1620 N N . GLU A 1 204 ? -5.528 1.963 24.415 1.00 75.31 204 GLU A N 1
ATOM 1621 C CA . GLU A 1 204 ? -4.594 2.736 25.239 1.00 75.31 204 GLU A CA 1
ATOM 1622 C C . GLU A 1 204 ? -3.799 3.749 24.404 1.00 75.31 204 GLU A C 1
ATOM 1624 O O . GLU A 1 204 ? -3.747 4.927 24.753 1.00 75.31 204 GLU A O 1
ATOM 1629 N N . GLU A 1 205 ? -3.257 3.341 23.259 1.00 77.88 205 GLU A N 1
ATOM 1630 C CA . GLU A 1 205 ? -2.505 4.216 22.356 1.00 77.88 205 GLU A CA 1
ATOM 1631 C C . GLU A 1 205 ? -3.384 5.329 21.775 1.00 77.88 205 GLU A C 1
ATOM 1633 O O . GLU A 1 205 ? -2.984 6.497 21.773 1.00 77.88 205 GLU A O 1
ATOM 1638 N N . ALA A 1 206 ? -4.619 5.009 21.368 1.00 77.75 206 ALA A N 1
ATOM 1639 C CA . ALA A 1 206 ? -5.598 6.011 20.944 1.00 77.75 206 ALA A CA 1
ATOM 1640 C C . ALA A 1 206 ? -5.870 7.044 22.052 1.00 77.75 206 ALA A C 1
ATOM 1642 O O . ALA A 1 206 ? -5.955 8.248 21.784 1.00 77.75 206 ALA A O 1
ATOM 1643 N N . TYR A 1 207 ? -5.964 6.579 23.300 1.00 79.06 207 TYR A N 1
ATOM 1644 C CA . TYR A 1 207 ? -6.191 7.429 24.461 1.00 79.06 207 TYR A CA 1
ATOM 1645 C C . TYR A 1 207 ? -4.984 8.326 24.767 1.00 79.06 207 TYR A C 1
ATOM 1647 O O . TYR A 1 207 ? -5.144 9.536 24.935 1.00 79.06 207 TYR A O 1
ATOM 1655 N N . CYS A 1 208 ? -3.770 7.769 24.765 1.00 78.12 208 CYS A N 1
ATOM 1656 C CA . CYS A 1 208 ? -2.519 8.512 24.938 1.00 78.12 208 CYS A CA 1
ATOM 1657 C C . CYS A 1 208 ? -2.291 9.546 23.831 1.00 78.12 208 CYS A C 1
ATOM 1659 O O . CYS A 1 208 ? -1.788 10.636 24.097 1.00 78.12 208 CYS A O 1
ATOM 1661 N N . ALA A 1 209 ? -2.723 9.246 22.606 1.00 77.31 209 ALA A N 1
ATOM 1662 C CA . ALA A 1 209 ? -2.726 10.186 21.491 1.00 77.31 209 ALA A CA 1
ATOM 1663 C C . ALA A 1 209 ? -3.864 11.225 21.564 1.00 77.31 209 ALA A C 1
ATOM 1665 O O . ALA A 1 209 ? -4.033 12.009 20.629 1.00 77.31 209 ALA A O 1
ATOM 1666 N N . MET A 1 210 ? -4.651 11.233 22.649 1.00 79.00 210 MET A N 1
ATOM 1667 C CA . MET A 1 210 ? -5.803 12.112 22.879 1.00 79.00 210 MET A CA 1
ATOM 1668 C C . MET A 1 210 ? -6.885 12.007 21.791 1.00 79.00 210 MET A C 1
ATOM 1670 O O . MET A 1 210 ? -7.664 12.940 21.580 1.00 79.00 210 MET A O 1
ATOM 1674 N N . LYS A 1 211 ? -6.973 10.864 21.102 1.00 80.38 211 LYS A N 1
ATOM 1675 C CA . LYS A 1 211 ? -7.940 10.613 20.024 1.00 80.38 211 LYS A CA 1
ATOM 1676 C C . LYS A 1 211 ? -9.226 10.024 20.580 1.00 80.38 211 LYS A C 1
ATOM 1678 O O . LYS A 1 211 ? -9.614 8.904 20.260 1.00 80.38 211 LYS A O 1
ATOM 1683 N N . TYR A 1 212 ? -9.900 10.792 21.430 1.00 79.62 212 TYR A N 1
ATOM 1684 C CA . TYR A 1 212 ? -11.054 10.304 22.184 1.00 79.62 212 TYR A CA 1
ATOM 1685 C C . TYR A 1 212 ? -12.215 9.814 21.310 1.00 79.62 212 TYR A C 1
ATOM 1687 O O . TYR A 1 212 ? -12.884 8.863 21.695 1.00 79.62 212 TYR A O 1
ATOM 1695 N N . ASP A 1 213 ? -12.429 10.410 20.137 1.00 80.50 213 ASP A N 1
ATOM 1696 C CA . ASP A 1 213 ? -13.482 9.960 19.218 1.00 80.50 213 ASP A CA 1
ATOM 1697 C C . ASP A 1 213 ? -13.173 8.563 18.645 1.00 80.50 213 ASP A C 1
ATOM 1699 O O . ASP A 1 213 ? -14.078 7.769 18.394 1.00 80.50 213 ASP A O 1
ATOM 1703 N N . ILE A 1 214 ? -11.885 8.231 18.487 1.00 80.62 214 ILE A N 1
ATOM 1704 C CA . ILE A 1 214 ? -11.430 6.890 18.103 1.00 80.62 214 ILE A CA 1
ATOM 1705 C C . ILE A 1 214 ? -11.593 5.918 19.275 1.00 80.62 214 ILE A C 1
ATOM 1707 O O . ILE A 1 214 ? -12.021 4.790 19.056 1.00 80.62 214 ILE A O 1
ATOM 1711 N N . CYS A 1 215 ? -11.314 6.341 20.514 1.00 78.50 215 CYS A N 1
ATOM 1712 C CA . CYS A 1 215 ? -11.602 5.522 21.696 1.00 78.50 215 CYS A CA 1
ATOM 1713 C C . CYS A 1 215 ? -13.091 5.154 21.774 1.00 78.50 215 CYS A C 1
ATOM 1715 O O . CYS A 1 215 ? -13.420 3.986 21.966 1.00 78.50 215 CYS A O 1
ATOM 1717 N N . ASP A 1 216 ? -13.982 6.134 21.582 1.00 78.69 216 ASP A N 1
ATOM 1718 C CA . ASP A 1 216 ? -15.431 5.912 21.583 1.00 78.69 216 ASP A CA 1
ATOM 1719 C C . ASP A 1 216 ? -15.838 4.925 20.471 1.00 78.69 216 ASP A C 1
ATOM 1721 O O . ASP A 1 216 ? -16.639 4.020 20.712 1.00 78.69 216 ASP A O 1
ATOM 1725 N N . LEU A 1 217 ? -15.248 5.049 19.276 1.00 80.69 217 LEU A N 1
ATOM 1726 C CA . LEU A 1 217 ? -15.476 4.134 18.155 1.00 80.69 217 LEU A CA 1
ATOM 1727 C C . LEU A 1 217 ? -15.005 2.702 18.454 1.00 80.69 217 LEU A C 1
ATOM 1729 O O . LEU A 1 217 ? -15.766 1.762 18.251 1.00 80.69 217 LEU A O 1
ATOM 1733 N N . LEU A 1 218 ? -13.778 2.521 18.951 1.00 77.25 218 LEU A N 1
ATOM 1734 C CA . LEU A 1 218 ? -13.228 1.199 19.284 1.00 77.25 218 LEU A CA 1
ATOM 1735 C C . LEU A 1 218 ? -14.117 0.466 20.300 1.00 77.25 218 LEU A C 1
ATOM 1737 O O . LEU A 1 218 ? -14.391 -0.723 20.149 1.00 77.25 218 LEU A O 1
ATOM 1741 N N . ILE A 1 219 ? -14.630 1.192 21.295 1.00 77.06 219 ILE A N 1
ATOM 1742 C CA . ILE A 1 219 ? -15.535 0.641 22.309 1.00 77.06 219 ILE A CA 1
ATOM 1743 C C . ILE A 1 219 ? -16.880 0.239 21.701 1.00 77.06 219 ILE A C 1
ATOM 1745 O O . ILE A 1 219 ? -17.385 -0.840 22.008 1.00 77.06 219 ILE A O 1
ATOM 1749 N N . GLN A 1 220 ? -17.457 1.074 20.830 1.00 78.88 220 GLN A N 1
ATOM 1750 C CA . GLN A 1 220 ? -18.694 0.739 20.110 1.00 78.88 220 GLN A CA 1
ATOM 1751 C C . GLN A 1 220 ? -18.535 -0.514 19.248 1.00 78.88 220 GLN A C 1
ATOM 1753 O O . GLN A 1 220 ? -19.463 -1.311 19.139 1.00 78.88 220 GLN A O 1
ATOM 1758 N N . GLU A 1 221 ? -17.357 -0.695 18.659 1.00 74.81 221 GLU A N 1
ATOM 1759 C CA . GLU A 1 221 ? -17.040 -1.839 17.813 1.00 74.81 221 GLU A CA 1
ATOM 1760 C C . GLU A 1 221 ? -16.702 -3.116 18.603 1.00 74.81 221 GLU A C 1
ATOM 1762 O O . GLU A 1 221 ? -16.477 -4.159 17.984 1.00 74.81 221 GLU A O 1
ATOM 1767 N N . GLY A 1 222 ? -16.729 -3.064 19.940 1.00 71.56 222 GLY A N 1
ATOM 1768 C CA . GLY A 1 222 ? -16.604 -4.230 20.816 1.00 71.56 222 GLY A CA 1
ATOM 1769 C C . GLY A 1 222 ? -15.188 -4.543 21.298 1.00 71.56 222 GLY A C 1
ATOM 1770 O O . GLY A 1 222 ? -14.990 -5.620 21.854 1.00 71.56 222 GLY A O 1
ATOM 1771 N N . VAL A 1 223 ? -14.224 -3.628 21.123 1.00 70.25 223 VAL A N 1
ATOM 1772 C CA . VAL A 1 223 ? -12.845 -3.806 21.615 1.00 70.25 223 VAL A CA 1
ATOM 1773 C C . VAL A 1 223 ? -12.838 -3.993 23.135 1.00 70.25 223 VAL A C 1
ATOM 1775 O O . VAL A 1 223 ? -13.443 -3.213 23.880 1.00 70.25 223 VAL A O 1
ATOM 1778 N N . SER A 1 224 ? -12.136 -5.024 23.607 1.00 68.69 224 SER A N 1
ATOM 1779 C CA . SER A 1 224 ? -12.070 -5.379 25.020 1.00 68.69 224 SER A CA 1
ATOM 1780 C C . SER A 1 224 ? -11.454 -4.277 25.887 1.00 68.69 224 SER A C 1
ATOM 1782 O O . SER A 1 224 ? -10.368 -3.758 25.634 1.00 68.69 224 SER A O 1
ATOM 1784 N N . LEU A 1 225 ? -12.121 -3.984 27.007 1.00 65.56 225 LEU A N 1
ATOM 1785 C CA . LEU A 1 225 ? -11.618 -3.107 28.071 1.00 65.56 225 LEU A CA 1
ATOM 1786 C C . LEU A 1 225 ? -10.768 -3.858 29.110 1.00 65.56 225 LEU A C 1
ATOM 1788 O O . LEU A 1 225 ? -10.481 -3.312 30.180 1.00 65.56 225 LEU A O 1
ATOM 1792 N N . ALA A 1 226 ? -10.399 -5.117 28.853 1.00 65.75 226 ALA A N 1
ATOM 1793 C CA . ALA A 1 226 ? -9.627 -5.953 29.773 1.00 65.75 226 ALA A CA 1
ATOM 1794 C C . ALA A 1 226 ? -8.132 -5.580 29.785 1.00 65.75 226 ALA A C 1
ATOM 1796 O O . ALA A 1 226 ? -7.260 -6.420 29.571 1.00 65.75 226 ALA A O 1
ATOM 1797 N N . MET A 1 227 ? -7.831 -4.309 30.051 1.00 67.75 227 MET A N 1
ATOM 1798 C CA . MET A 1 227 ? -6.462 -3.815 30.136 1.00 67.75 227 MET A CA 1
ATOM 1799 C C . MET A 1 227 ? -5.810 -4.266 31.448 1.00 67.75 227 MET A C 1
ATOM 1801 O O . MET A 1 227 ? -6.396 -4.121 32.524 1.00 67.75 227 MET A O 1
ATOM 1805 N N . LYS A 1 228 ? -4.602 -4.832 31.358 1.00 67.31 228 LYS A N 1
ATOM 1806 C CA . LYS A 1 228 ? -3.885 -5.422 32.506 1.00 67.31 228 LYS A CA 1
ATOM 1807 C C . LYS A 1 228 ? -2.804 -4.510 33.092 1.00 67.31 228 LYS A C 1
ATOM 1809 O O . LYS A 1 228 ? -2.391 -4.721 34.230 1.00 67.31 228 LYS A O 1
ATOM 1814 N N . ASN A 1 229 ? -2.333 -3.523 32.334 1.00 68.44 229 ASN A N 1
ATOM 1815 C CA . ASN A 1 229 ? -1.307 -2.580 32.773 1.00 68.44 229 ASN A CA 1
ATOM 1816 C C . ASN A 1 229 ? -1.935 -1.368 33.498 1.00 68.44 229 ASN A C 1
ATOM 1818 O O . ASN A 1 229 ? -3.131 -1.091 33.399 1.00 68.44 229 ASN A O 1
ATOM 1822 N N . LEU A 1 230 ? -1.121 -0.642 34.270 1.00 66.06 230 LEU A N 1
ATOM 1823 C CA . LEU A 1 230 ? -1.585 0.498 35.070 1.00 66.06 230 LEU A CA 1
ATOM 1824 C C . LEU A 1 230 ? -2.176 1.618 34.202 1.00 66.06 230 LEU A C 1
ATOM 1826 O O . LEU A 1 230 ? -3.201 2.198 34.558 1.00 66.06 230 LEU A O 1
ATOM 1830 N N . LEU A 1 231 ? -1.538 1.907 33.067 1.00 69.88 231 LEU A N 1
ATOM 1831 C CA . LEU A 1 231 ? -1.991 2.926 32.126 1.00 69.88 231 LEU A CA 1
ATOM 1832 C C . LEU A 1 231 ? -3.347 2.546 31.523 1.00 69.88 231 LEU A C 1
ATOM 1834 O O . LEU A 1 231 ? -4.264 3.360 31.522 1.00 69.88 231 LEU A O 1
ATOM 1838 N N . GLY A 1 232 ? -3.543 1.286 31.159 1.00 67.75 232 GLY A N 1
ATOM 1839 C CA . GLY A 1 232 ? -4.829 0.801 30.700 1.00 67.75 232 GLY A CA 1
ATOM 1840 C C . GLY A 1 232 ? -5.932 0.799 31.767 1.00 67.75 232 GLY A C 1
ATOM 1841 O O . GLY A 1 232 ? -7.085 1.127 31.481 1.00 67.75 232 GLY A O 1
ATOM 1842 N N . ILE A 1 233 ? -5.600 0.532 33.034 1.00 69.12 233 ILE A N 1
ATOM 1843 C CA . ILE A 1 233 ? -6.549 0.711 34.147 1.00 69.12 233 ILE A CA 1
ATOM 1844 C C . ILE A 1 233 ? -6.991 2.182 34.237 1.00 69.12 233 ILE A C 1
ATOM 1846 O O . ILE A 1 233 ? -8.189 2.458 34.338 1.00 69.12 233 ILE A O 1
ATOM 1850 N N . ILE A 1 234 ? -6.048 3.127 34.154 1.00 73.38 234 ILE A N 1
ATOM 1851 C CA . ILE A 1 234 ? -6.331 4.571 34.154 1.00 73.38 234 ILE A CA 1
ATOM 1852 C C . ILE A 1 234 ? -7.219 4.951 32.960 1.00 73.38 234 ILE A C 1
ATOM 1854 O O . ILE A 1 234 ? -8.243 5.613 33.152 1.00 73.38 234 ILE A O 1
ATOM 1858 N N . THR A 1 235 ? -6.884 4.475 31.760 1.00 72.38 235 THR A N 1
ATOM 1859 C CA . THR A 1 235 ? -7.663 4.671 30.529 1.00 72.38 235 THR A CA 1
ATOM 1860 C C . THR A 1 235 ? -9.105 4.199 30.711 1.00 72.38 235 THR A C 1
ATOM 1862 O O . THR A 1 235 ? -10.050 4.959 30.481 1.00 72.38 235 THR A O 1
ATOM 1865 N N . ARG A 1 236 ? -9.302 2.983 31.236 1.00 72.38 236 ARG A N 1
ATOM 1866 C CA . ARG A 1 236 ? -10.631 2.425 31.518 1.00 72.38 236 ARG A CA 1
ATOM 1867 C C . ARG A 1 236 ? -11.423 3.284 32.508 1.00 72.38 236 ARG A C 1
ATOM 1869 O O . ARG A 1 236 ? -12.602 3.554 32.272 1.00 72.38 236 ARG A O 1
ATOM 1876 N N . PHE A 1 237 ? -10.797 3.736 33.597 1.00 74.19 237 PHE A N 1
ATOM 1877 C CA . PHE A 1 237 ? -11.452 4.609 34.577 1.00 74.19 237 PHE A CA 1
ATOM 1878 C C . PHE A 1 237 ? -11.868 5.952 33.971 1.00 74.19 237 PHE A C 1
ATOM 1880 O O . PHE A 1 237 ? -12.982 6.419 34.213 1.00 74.19 237 PHE A O 1
ATOM 1887 N N . GLN A 1 238 ? -11.006 6.572 33.166 1.00 74.94 238 GLN A N 1
ATOM 1888 C CA . GLN A 1 238 ? -11.279 7.879 32.568 1.00 74.94 238 GLN A CA 1
ATOM 1889 C C . GLN A 1 238 ? -12.400 7.809 31.521 1.00 74.94 238 GLN A C 1
ATOM 1891 O O . GLN A 1 238 ? -13.279 8.675 31.513 1.00 74.94 238 GLN A O 1
ATOM 1896 N N . ILE A 1 239 ? -12.444 6.745 30.717 1.00 73.19 239 ILE A N 1
ATOM 1897 C CA . ILE A 1 239 ? -13.547 6.469 29.784 1.00 73.19 239 ILE A CA 1
ATOM 1898 C C . ILE A 1 239 ? -14.872 6.276 30.535 1.00 73.19 239 ILE A C 1
ATOM 1900 O O . ILE A 1 239 ? -15.888 6.886 30.178 1.00 73.19 239 ILE A O 1
ATOM 1904 N N . ALA A 1 240 ? -14.876 5.467 31.601 1.00 73.94 240 ALA A N 1
ATOM 1905 C CA . ALA A 1 240 ? -16.073 5.236 32.409 1.00 73.94 240 ALA A CA 1
ATOM 1906 C C . ALA A 1 240 ? -16.597 6.548 33.017 1.00 73.94 240 ALA A C 1
ATOM 1908 O O . ALA A 1 240 ? -17.790 6.849 32.944 1.00 73.94 240 ALA A O 1
ATOM 1909 N N . LEU A 1 241 ? -15.698 7.386 33.539 1.00 78.00 241 LEU A N 1
ATOM 1910 C CA . LEU A 1 241 ? -16.046 8.681 34.122 1.00 78.00 241 LEU A CA 1
ATOM 1911 C C . LEU A 1 241 ? -16.630 9.653 33.082 1.00 78.00 241 LEU A C 1
ATOM 1913 O O . LEU A 1 241 ? -17.566 10.398 33.380 1.00 78.00 241 LEU A O 1
ATOM 1917 N N . LYS A 1 242 ? -16.108 9.635 31.850 1.00 75.44 242 LYS A N 1
ATOM 1918 C CA . LYS A 1 242 ? -16.613 10.445 30.731 1.00 75.44 242 LYS A CA 1
ATOM 1919 C C . LYS A 1 242 ? -18.015 9.998 30.302 1.00 75.44 242 LYS A C 1
ATOM 1921 O O . LYS A 1 242 ? -18.889 10.840 30.100 1.00 75.44 242 LYS A O 1
ATOM 1926 N N . SER A 1 243 ? -18.249 8.687 30.260 1.00 71.62 243 SER A N 1
ATOM 1927 C CA . SER A 1 243 ? -19.553 8.090 29.944 1.00 71.62 243 SER A CA 1
ATOM 1928 C C . SER A 1 243 ? -20.616 8.464 30.981 1.00 71.62 243 SER A C 1
ATOM 1930 O O . SER A 1 243 ? -21.700 8.925 30.624 1.00 71.62 243 SER A O 1
ATOM 1932 N N . VAL A 1 244 ? -20.278 8.373 32.273 1.00 74.62 244 VAL A N 1
ATOM 1933 C CA . VAL A 1 244 ? -21.162 8.795 33.373 1.00 74.62 244 VAL A CA 1
ATOM 1934 C C . VAL A 1 244 ? -21.486 10.290 33.286 1.00 74.62 244 VAL A C 1
ATOM 1936 O O . VAL A 1 244 ? -22.648 10.674 33.400 1.00 74.62 244 VAL A O 1
ATOM 1939 N N . LYS A 1 245 ? -20.492 11.149 33.018 1.00 76.44 245 LYS A N 1
ATOM 1940 C CA . LYS A 1 245 ? -20.727 12.592 32.822 1.00 76.44 245 LYS A CA 1
ATOM 1941 C C . LYS A 1 245 ? -21.691 12.875 31.667 1.00 76.44 245 LYS A C 1
ATOM 1943 O O . LYS A 1 245 ? -22.572 13.719 31.815 1.00 76.44 245 LYS A O 1
ATOM 1948 N N . LYS A 1 246 ? -21.545 12.167 30.543 1.00 76.38 246 LYS A N 1
ATOM 1949 C CA . LYS A 1 246 ? -22.416 12.314 29.367 1.00 76.38 246 LYS A CA 1
ATOM 1950 C C . LYS A 1 246 ? -23.858 11.900 29.684 1.00 76.38 246 LYS A C 1
ATOM 1952 O O . LYS A 1 246 ? -24.782 12.621 29.324 1.00 76.38 246 LYS A O 1
ATOM 1957 N N . ALA A 1 247 ? -24.044 10.809 30.429 1.00 72.31 247 ALA A N 1
ATOM 1958 C CA . ALA A 1 247 ? -25.361 10.369 30.894 1.00 72.31 247 ALA A CA 1
ATOM 1959 C C . ALA A 1 247 ? -26.027 11.389 31.838 1.00 72.31 247 ALA A C 1
ATOM 1961 O O . ALA A 1 247 ? -27.210 11.683 31.693 1.00 72.31 247 ALA A O 1
ATOM 1962 N N . ILE A 1 248 ? -25.266 11.981 32.766 1.00 76.62 248 ILE A N 1
ATOM 1963 C CA . ILE A 1 248 ? -25.777 13.013 33.685 1.00 76.62 248 ILE A CA 1
ATOM 1964 C C . ILE A 1 248 ? -26.214 14.275 32.930 1.00 76.62 248 ILE A C 1
ATOM 1966 O O . ILE A 1 248 ? -27.248 14.850 33.262 1.00 76.62 248 ILE A O 1
ATOM 1970 N N . LEU A 1 249 ? -25.442 14.717 31.932 1.00 76.00 249 LEU A N 1
ATOM 1971 C CA . LEU A 1 249 ? -25.802 15.868 31.094 1.00 76.00 249 LEU A CA 1
ATOM 1972 C C . LEU A 1 249 ? -27.084 15.599 30.303 1.00 76.00 249 LEU A C 1
ATOM 1974 O O . LEU A 1 249 ? -28.016 16.391 30.371 1.00 76.00 249 LEU A O 1
ATOM 1978 N N . HIS A 1 250 ? -27.178 14.432 29.665 1.00 70.31 250 HIS A N 1
ATOM 1979 C CA . HIS A 1 250 ? -28.366 14.053 28.905 1.00 70.31 250 HIS A CA 1
ATOM 1980 C C . HIS A 1 250 ? -29.633 13.999 29.777 1.00 70.31 250 HIS A C 1
ATOM 1982 O O . HIS A 1 250 ? -30.703 14.391 29.325 1.00 70.31 250 HIS A O 1
ATOM 1988 N N . LEU A 1 251 ? -29.521 13.553 31.035 1.00 72.75 251 LEU A N 1
ATOM 1989 C CA . LEU A 1 251 ? -30.634 13.562 31.993 1.00 72.75 251 LEU A CA 1
ATOM 1990 C C . LEU A 1 251 ? -31.055 14.974 32.424 1.00 72.75 251 LEU A C 1
ATOM 1992 O O . LEU A 1 251 ? -32.206 15.165 32.810 1.00 72.75 251 LEU A O 1
ATOM 1996 N N . LYS A 1 252 ? -30.152 15.960 32.395 1.00 72.88 252 LYS A N 1
ATOM 1997 C CA . LYS A 1 252 ? -30.504 17.363 32.662 1.00 72.88 252 LYS A CA 1
ATOM 1998 C C . LYS A 1 252 ? -31.232 17.990 31.475 1.00 72.88 252 LYS A C 1
ATOM 2000 O O . LYS A 1 252 ? -32.235 18.664 31.684 1.00 72.88 252 LYS A O 1
ATOM 2005 N N . ASP A 1 253 ? -30.777 17.703 30.260 1.00 71.50 253 ASP A N 1
ATOM 2006 C CA . ASP A 1 253 ? -31.359 18.258 29.034 1.00 71.50 253 ASP A CA 1
ATOM 2007 C C . ASP A 1 253 ? -32.773 17.719 28.756 1.00 71.50 253 ASP A C 1
ATOM 2009 O O . ASP A 1 253 ? -33.600 18.429 28.202 1.00 71.50 253 ASP A O 1
ATOM 2013 N N . THR A 1 254 ? -33.092 16.489 29.179 1.00 69.69 254 THR A N 1
ATOM 2014 C CA . THR A 1 254 ? -34.442 15.906 29.026 1.00 69.69 254 THR A CA 1
ATOM 2015 C C . THR A 1 254 ? -35.435 16.298 30.123 1.00 69.69 254 THR A C 1
ATOM 2017 O O . THR A 1 254 ? -36.617 15.996 29.997 1.00 69.69 254 THR A O 1
ATOM 2020 N N . ASN A 1 255 ? -34.965 16.911 31.214 1.00 56.00 255 ASN A N 1
ATOM 2021 C CA . ASN A 1 255 ? -35.793 17.345 32.349 1.00 56.00 255 ASN A CA 1
ATOM 2022 C C . ASN A 1 255 ? -35.935 18.881 32.430 1.00 56.00 255 ASN A C 1
ATOM 2024 O O . ASN A 1 255 ? -36.402 19.392 33.449 1.00 56.00 255 ASN A O 1
ATOM 2028 N N . SER A 1 256 ? -35.505 19.596 31.383 1.00 50.78 256 SER A N 1
ATOM 2029 C CA . SER A 1 256 ? -35.644 21.049 31.200 1.00 50.78 256 SER A CA 1
ATOM 2030 C C . SER A 1 256 ? -36.705 21.342 30.145 1.00 50.78 256 SER A C 1
ATOM 2032 O O . SER A 1 256 ? -37.419 22.354 30.305 1.00 50.78 256 SER A O 1
#

Radius of gyration: 25.45 Å; Cα contacts (8 Å, |Δi|>4): 259; chains: 1; bounding box: 66×40×75 Å

pLDDT: mean 71.17, std 8.46, range [36.47, 85.94]

Solvent-accessible surface area (backbone atoms only — not comparable to full-atom values): 14699 Å² total; per-residue (Å²): 103,53,65,79,68,68,36,56,72,61,46,51,56,39,44,75,74,68,49,86,81,71,62,100,47,100,53,79,64,78,47,55,83,46,44,51,63,48,59,76,52,56,70,67,57,32,51,40,51,54,50,46,31,67,75,60,76,64,67,57,45,82,41,66,44,48,51,50,23,46,50,52,28,45,77,67,66,38,59,73,54,39,51,47,39,52,73,76,55,32,61,82,47,45,84,53,44,46,73,40,58,86,54,54,63,70,56,42,52,53,50,54,57,57,36,65,79,39,98,57,56,51,38,74,38,72,38,43,39,48,24,40,50,50,16,52,69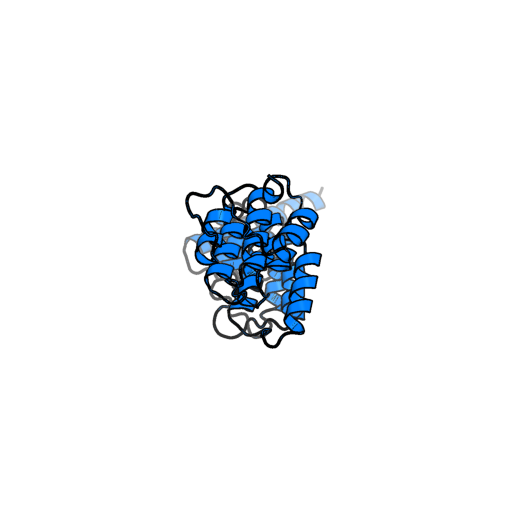,70,66,35,53,73,48,32,52,48,43,47,75,68,54,37,51,64,78,89,87,64,70,87,42,52,67,57,50,30,64,45,65,69,43,94,81,66,52,72,67,59,51,51,51,50,53,50,50,45,53,71,71,43,78,79,72,75,81,58,88,48,36,35,53,34,48,39,51,31,47,76,69,66,36,56,73,55,37,55,48,44,49,73,74,64,52,55,81,81,36,86,49,72,66,31,46,51,50,51,52,52,52,52,53,51,51,51,51,53,53,54,50,53,57,50,65,77,75,109

Organism: NCBI:txid2493646

Secondary structure (DSSP, 8-state):
-TTTTT-HHHHHHHHHTT-----SSSSSS--TTTHHHHTTS-HHHHHHHHHHHHHTS---TTSHHHHHHHHHHHHTT-HHHHHHHHHHT----GGGSGGGTTS-HHHHHHHHHHHHTSTT--TTSHHHHHHHHHHHHTT-HHHHHHHHHTT----SS----HHHHHHHHHSTT--HHHHHHHHHHHHHHT-S----TTHHHHHHHHHHTT-HHHHHHHHHTT------SHHHHHHHHHHHHHHHHHHHHHHHHTT-

Sequence (256 aa):
MALEENKYEVCDLLVQEGVVLTMKHPCKTVTMKDLPYLISGSLDYVKSSVYLLKCSNSWDPKSDNASEALEKVYCAQKYDVCDLLVREVISLSKKHLPYMILRSVDYVKTKVKQLKHTDSWDPKCNETYKALEEAYEKQKFDICDLLVQEGVSITEGVSLTMKKLSGVIMRSQISLESVRKAIQHLKDMNSCDPKYDDESETLEEAYCAMKYDICDLLIQEGVSLAMKNLLGIITRFQIALKSVKKAILHLKDTNS

Foldseek 3Di:
DCLLVVVVVVVVVCVVVVHQDADPDPPRAQALQCLLVQLVDDLSSNVSSLSNHVSPVNADQADVSLVSNLVSCLVVVVVVSNVCSPPRHHDDALQNLLSCLVDDLVSSLVSLVVHVPDPRDDLADPSLVSNLLSNLLVLVVSNVVVSVVSPNAQDDDDHPALVSLLSSLLDPDDDPVSSLSSLVSSCVRPVDDPPNVPLLVSLLSCVVSVVVVSNVVSVVSPRDLPDDDPSSVVSSVVVVVVVVVVVVVVVVVVVD

Nearest PDB structures (foldseek):
  3zng-assembly1_A  TM=5.359E-01  e=5.723E-02  Homo sapiens
  5iww-assembly1_D  TM=3.682E-01  e=1.028E-01  unidentified
  6u1s-assembly1_A  TM=1.700E-01  e=9.829E-02  synthetic construct
  6vfk-assembly1_B  TM=1.579E-01  e=1.688E-01  synthetic construct